Protein AF-A0AAX1QL94-F1 (afdb_monomer)

Organism: NCBI:txid853

Solvent-accessible surface area (backbone atoms only — not comparable to full-atom values): 10394 Å² total; per-residue (Å²): 109,70,67,22,51,53,51,45,37,52,53,37,41,53,51,13,48,50,33,44,61,42,65,42,49,66,47,64,43,97,84,56,59,28,33,33,37,41,33,65,63,41,62,40,66,99,53,96,51,61,35,40,35,36,44,36,33,53,42,72,35,38,38,65,57,98,59,40,82,47,71,50,64,43,52,66,93,59,48,46,53,14,36,82,45,91,87,34,66,46,71,53,64,45,58,88,63,84,91,56,68,81,64,65,69,93,65,60,32,82,42,68,30,54,42,49,42,53,52,52,21,59,74,46,37,58,66,66,41,76,64,33,22,74,73,53,55,24,69,21,29,74,69,73,43,32,69,59,22,46,51,43,30,52,57,49,26,54,47,35,44,71,68,36,48,44,44,80,49,60,75,35,70,69,58,33,29,51,53,44,42,57,54,45,54,63,54,48,65,77,66,93

Radius of gyration: 16.19 Å; Cα contacts (8 Å, |Δi|>4): 325; chains: 1; bounding box: 36×32×48 Å

Sequence (192 aa):
MEKSFRLAEKAGHLLGECLGGAVVTTSYSQDHNDLIWELSGYPIYGTHGTGKVYIVFPAKTFYVRAGDVKYCPMAQDQVRLCQGSLDKPLAHPHIYSGSAHPCWSEGTRASVADFLATLIETLTLSNVTSKSVSYGRCASGLLGVGQDAICHSAMQMKRVYAAFRPLPIVKDRVKLTRYINNRWITIVSHFM

Structure (mmCIF, N/CA/C/O backbone):
data_AF-A0AAX1QL94-F1
#
_entry.id   AF-A0AAX1QL94-F1
#
loop_
_atom_site.group_PDB
_atom_site.id
_atom_site.type_symbol
_atom_site.label_atom_id
_atom_site.label_alt_id
_atom_site.label_comp_id
_atom_site.label_asym_id
_atom_site.label_entity_id
_atom_site.label_seq_id
_atom_site.pdbx_PDB_ins_code
_atom_site.Cartn_x
_atom_site.Cartn_y
_atom_site.Cartn_z
_atom_site.occupan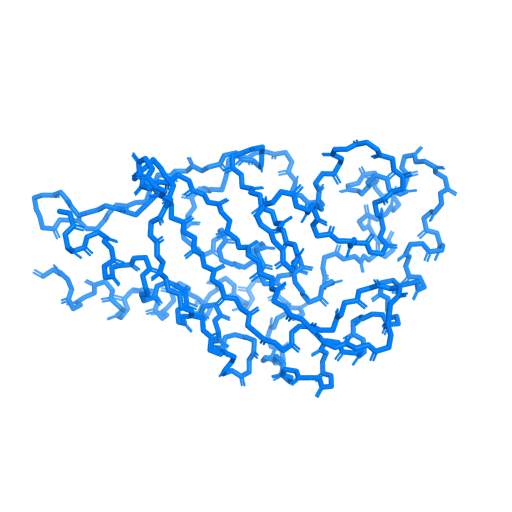cy
_atom_site.B_iso_or_equiv
_atom_site.auth_seq_id
_atom_site.auth_comp_id
_atom_site.auth_asym_id
_atom_site.auth_atom_id
_atom_site.pdbx_PDB_model_num
ATOM 1 N N . MET A 1 1 ? -16.842 6.574 15.101 1.00 57.69 1 MET A N 1
ATOM 2 C CA . MET A 1 1 ? -16.105 7.178 13.970 1.00 57.69 1 MET A CA 1
ATOM 3 C C . MET A 1 1 ? -14.637 7.424 14.324 1.00 57.69 1 MET A C 1
ATOM 5 O O . MET A 1 1 ? -13.775 6.935 13.611 1.00 57.69 1 MET A O 1
ATOM 9 N N . GLU A 1 2 ? -14.333 8.053 15.467 1.00 79.56 2 GLU A N 1
ATOM 10 C CA . GLU A 1 2 ? -12.946 8.314 15.907 1.00 79.56 2 GLU A CA 1
ATOM 11 C C . GLU A 1 2 ? -12.092 7.042 16.102 1.00 79.56 2 GLU A C 1
ATOM 13 O O . GLU A 1 2 ? -10.961 6.983 15.630 1.00 79.56 2 GLU A O 1
ATOM 18 N N . LYS A 1 3 ? -12.635 5.981 16.725 1.00 85.38 3 LYS A N 1
ATOM 19 C CA . LYS A 1 3 ? -11.900 4.709 16.902 1.00 85.38 3 LYS A CA 1
ATOM 20 C C . LYS A 1 3 ? -11.550 4.032 15.570 1.00 85.38 3 LYS A C 1
ATOM 22 O O . LYS A 1 3 ? -10.432 3.559 15.414 1.00 85.38 3 LYS A O 1
ATOM 27 N N . SER A 1 4 ? -12.478 4.020 14.611 1.00 87.50 4 SER A N 1
ATOM 28 C CA . SER A 1 4 ? -12.257 3.475 13.262 1.00 87.50 4 SER A CA 1
ATOM 29 C C . SER A 1 4 ? -11.177 4.251 12.506 1.00 87.50 4 SER A C 1
ATOM 31 O O . SER A 1 4 ? -10.301 3.649 11.895 1.00 87.50 4 SER A O 1
ATOM 33 N N . PHE A 1 5 ? -11.193 5.584 12.616 1.00 92.50 5 PHE A N 1
ATOM 34 C CA . PHE A 1 5 ? -10.156 6.439 12.043 1.00 92.50 5 PHE A CA 1
ATOM 35 C C . PHE A 1 5 ? -8.781 6.152 12.653 1.00 92.50 5 PHE A C 1
ATOM 37 O O . PHE A 1 5 ? -7.826 5.902 11.926 1.00 92.50 5 PHE A O 1
ATOM 44 N N . ARG A 1 6 ? -8.684 6.105 13.989 1.00 93.12 6 ARG A N 1
ATOM 45 C CA . ARG A 1 6 ? -7.434 5.759 14.687 1.00 93.12 6 ARG A CA 1
ATOM 46 C C . ARG A 1 6 ? -6.929 4.371 14.308 1.00 93.12 6 ARG A C 1
ATOM 48 O O . ARG A 1 6 ? -5.727 4.161 14.203 1.00 93.12 6 ARG A O 1
ATOM 55 N N . LEU A 1 7 ? -7.830 3.417 14.095 1.00 93.38 7 LEU A N 1
ATOM 56 C CA . LEU A 1 7 ? -7.466 2.079 13.648 1.00 93.38 7 LEU A CA 1
ATOM 57 C C . LEU A 1 7 ? -6.859 2.103 12.234 1.00 93.38 7 LEU A C 1
ATOM 59 O O . LEU A 1 7 ? -5.821 1.480 12.004 1.00 93.38 7 LEU A O 1
ATOM 63 N N . ALA A 1 8 ? -7.462 2.862 11.315 1.00 94.50 8 ALA A N 1
ATOM 64 C CA . ALA A 1 8 ? -6.905 3.094 9.986 1.00 94.50 8 ALA A CA 1
ATOM 65 C C . ALA A 1 8 ? -5.553 3.824 10.047 1.00 94.50 8 ALA A C 1
ATOM 67 O O . ALA A 1 8 ? -4.629 3.453 9.331 1.00 94.50 8 ALA A O 1
ATOM 68 N N . GLU A 1 9 ? -5.395 4.799 10.941 1.00 96.06 9 GLU A N 1
ATOM 69 C CA . GLU A 1 9 ? -4.120 5.487 11.171 1.00 96.06 9 GLU A CA 1
ATOM 70 C C . GLU A 1 9 ? -3.025 4.515 11.633 1.00 96.06 9 GLU A C 1
ATOM 72 O O . GLU A 1 9 ? -1.927 4.502 11.077 1.00 96.06 9 GLU A O 1
ATOM 77 N N . LYS A 1 10 ? -3.323 3.621 12.585 1.00 96.06 10 LYS A N 1
ATOM 78 C CA . LYS A 1 10 ? -2.362 2.595 13.024 1.00 96.06 10 LYS A CA 1
ATOM 79 C C . LYS A 1 10 ? -2.011 1.600 11.916 1.00 96.06 10 LYS A C 1
ATOM 81 O O . LYS A 1 10 ? -0.853 1.193 11.826 1.00 96.06 10 LYS A O 1
ATOM 86 N N . ALA A 1 11 ? -2.968 1.227 11.065 1.00 95.94 11 ALA A N 1
ATOM 87 C CA . ALA A 1 11 ? -2.688 0.409 9.886 1.00 95.94 11 ALA A CA 1
ATOM 88 C C . ALA A 1 11 ? -1.778 1.147 8.881 1.00 95.94 11 ALA A C 1
ATOM 90 O O . ALA A 1 11 ? -0.831 0.549 8.369 1.00 95.94 11 ALA A O 1
ATOM 91 N N . GLY A 1 12 ? -1.997 2.450 8.670 1.00 97.19 12 GLY A N 1
ATOM 92 C CA . GLY A 1 12 ? -1.134 3.306 7.851 1.00 97.19 12 GLY A CA 1
ATOM 93 C C . GLY A 1 12 ? 0.284 3.421 8.417 1.00 97.19 12 GLY A C 1
ATOM 94 O O . GLY A 1 12 ? 1.259 3.271 7.683 1.00 97.19 12 GLY A O 1
ATOM 95 N N . HIS A 1 13 ? 0.429 3.574 9.736 1.00 96.88 13 HIS A N 1
ATOM 96 C CA . HIS A 1 13 ? 1.740 3.554 10.394 1.00 96.88 13 HIS A CA 1
ATOM 97 C C . HIS A 1 13 ? 2.466 2.218 10.221 1.00 96.88 13 HIS A C 1
ATOM 99 O O . HIS A 1 13 ? 3.672 2.211 9.996 1.00 96.88 13 HIS A O 1
ATOM 105 N N . LEU A 1 14 ? 1.752 1.090 10.284 1.00 97.38 14 LEU A N 1
ATOM 106 C CA . LEU A 1 14 ? 2.345 -0.229 10.047 1.00 97.38 14 LEU A CA 1
ATOM 107 C C . LEU A 1 14 ? 2.811 -0.399 8.590 1.00 97.38 14 LEU A C 1
ATOM 109 O O . LEU A 1 14 ? 3.857 -1.002 8.342 1.00 97.38 14 LEU A O 1
ATOM 113 N N . LEU A 1 15 ? 2.078 0.170 7.626 1.00 97.50 15 LEU A N 1
ATOM 114 C CA . LEU A 1 15 ? 2.537 0.271 6.238 1.00 97.50 15 LEU A CA 1
ATOM 115 C C . LEU A 1 15 ? 3.834 1.089 6.147 1.00 97.50 15 LEU A C 1
ATOM 117 O O . LEU A 1 15 ? 4.803 0.629 5.543 1.00 97.50 15 LEU A O 1
ATOM 121 N N . GLY A 1 16 ? 3.874 2.255 6.796 1.00 97.12 16 GLY A N 1
ATOM 122 C CA . GLY A 1 16 ? 5.059 3.110 6.882 1.00 97.12 16 GLY A CA 1
ATOM 123 C C . GLY A 1 16 ? 6.270 2.421 7.520 1.00 97.12 16 GLY A C 1
ATOM 124 O O . GLY A 1 16 ? 7.378 2.496 6.990 1.00 97.12 16 GLY A O 1
ATOM 125 N N . GLU A 1 17 ? 6.056 1.667 8.602 1.00 97.12 17 GLU A N 1
ATOM 126 C CA . GLU A 1 17 ? 7.074 0.844 9.274 1.00 97.12 17 GLU A CA 1
ATOM 127 C C . GLU A 1 17 ? 7.702 -0.161 8.296 1.00 97.12 17 GLU A C 1
ATOM 129 O O . GLU A 1 17 ? 8.927 -0.248 8.187 1.00 97.12 17 GLU A O 1
ATOM 134 N N . CYS A 1 18 ? 6.879 -0.862 7.509 1.00 97.44 18 CYS A N 1
ATOM 135 C CA . CYS A 1 18 ? 7.365 -1.804 6.498 1.00 97.44 18 CYS A CA 1
ATOM 136 C C . CYS A 1 18 ? 8.152 -1.118 5.370 1.00 97.44 18 CYS A C 1
ATOM 138 O O . CYS A 1 18 ? 9.080 -1.711 4.815 1.00 97.44 18 CYS A O 1
ATOM 140 N N . LEU A 1 19 ? 7.818 0.137 5.061 1.00 96.81 19 LEU A N 1
ATOM 141 C CA . LEU A 1 19 ? 8.535 1.003 4.125 1.00 96.81 19 LEU A CA 1
ATOM 142 C C . LEU A 1 19 ? 9.703 1.754 4.791 1.00 96.81 19 LEU A C 1
ATOM 144 O O . LEU A 1 19 ? 10.049 2.843 4.358 1.00 96.81 19 LEU A O 1
ATOM 148 N N . GLY A 1 20 ? 10.312 1.196 5.840 1.00 95.12 20 GLY A N 1
ATOM 149 C CA . GLY A 1 20 ? 11.517 1.762 6.456 1.00 95.12 20 GLY A CA 1
ATOM 150 C C . GLY A 1 20 ? 11.266 3.025 7.281 1.00 95.12 20 GLY A C 1
ATOM 151 O O . GLY A 1 20 ? 12.141 3.880 7.400 1.00 95.12 20 GLY A O 1
ATOM 152 N N . GLY A 1 21 ? 10.074 3.135 7.873 1.00 94.12 21 GLY A N 1
ATOM 153 C CA . GLY A 1 21 ? 9.692 4.256 8.733 1.00 94.12 21 GLY A CA 1
ATOM 154 C C . GLY A 1 21 ? 9.138 5.456 7.968 1.00 94.12 21 GLY A C 1
ATOM 155 O O . GLY A 1 21 ? 9.161 6.573 8.483 1.00 94.12 21 GLY A O 1
ATOM 156 N N . ALA A 1 22 ? 8.648 5.245 6.746 1.00 94.94 22 ALA A N 1
ATOM 157 C CA . ALA A 1 22 ? 8.022 6.306 5.977 1.00 94.94 22 ALA A CA 1
ATOM 158 C C . ALA A 1 22 ? 6.775 6.839 6.701 1.00 94.94 22 ALA A C 1
ATOM 160 O O . ALA A 1 22 ? 5.960 6.073 7.218 1.00 94.94 22 ALA A O 1
ATOM 161 N N . VAL A 1 23 ? 6.623 8.162 6.742 1.00 94.75 23 VAL A N 1
ATOM 162 C CA . VAL A 1 23 ? 5.484 8.797 7.411 1.00 94.75 23 VAL A CA 1
ATOM 163 C C . VAL A 1 23 ? 4.249 8.664 6.528 1.00 94.75 23 VAL A C 1
ATOM 165 O O . VAL A 1 23 ? 4.257 9.095 5.373 1.00 94.75 23 VAL A O 1
ATOM 168 N N . VAL A 1 24 ? 3.195 8.084 7.100 1.00 97.69 24 VAL A N 1
ATOM 169 C CA . VAL A 1 24 ? 1.889 7.925 6.463 1.00 97.69 24 VAL A CA 1
ATOM 170 C C . VAL A 1 24 ? 0.869 8.709 7.272 1.00 97.69 24 VAL A C 1
ATOM 172 O O . VAL A 1 24 ? 0.618 8.375 8.429 1.00 97.69 24 VAL A O 1
ATOM 175 N N . THR A 1 25 ? 0.284 9.747 6.680 1.00 97.44 25 THR A N 1
ATOM 176 C CA . THR A 1 25 ? -0.804 10.506 7.311 1.00 97.44 25 THR A CA 1
ATOM 177 C C . THR A 1 25 ? -2.149 9.975 6.837 1.00 97.44 25 THR A C 1
ATOM 179 O O . THR A 1 25 ? -2.281 9.515 5.705 1.00 97.44 25 THR A O 1
ATOM 182 N N . THR A 1 26 ? -3.148 9.996 7.720 1.00 97.38 26 THR A N 1
ATOM 183 C CA . THR A 1 26 ? -4.503 9.521 7.414 1.00 97.38 26 THR A CA 1
ATOM 184 C C . THR A 1 26 ? -5.470 10.695 7.406 1.00 97.38 26 THR A C 1
ATOM 186 O O . THR A 1 26 ? -5.412 11.551 8.285 1.00 97.38 26 THR A O 1
ATOM 189 N N . SER A 1 27 ? -6.371 10.734 6.433 1.00 96.88 27 SER A N 1
ATOM 190 C CA . SER A 1 27 ? -7.478 11.688 6.369 1.00 96.88 27 SER A CA 1
ATOM 191 C C . SER A 1 27 ? -8.718 11.031 5.762 1.00 96.88 27 SER A C 1
ATOM 193 O O . SER A 1 27 ? -8.663 9.903 5.274 1.00 96.88 27 SER A O 1
ATOM 195 N N . TYR A 1 28 ? -9.855 11.720 5.837 1.00 96.06 28 TYR A N 1
ATOM 196 C CA . TYR A 1 28 ? -11.056 11.354 5.088 1.00 96.06 28 TYR A CA 1
ATOM 197 C C . TYR A 1 28 ? -11.098 12.107 3.754 1.00 96.06 28 TYR A C 1
ATOM 199 O O . TYR A 1 28 ? -10.567 13.216 3.646 1.00 96.06 28 TYR A O 1
ATOM 207 N N . SER A 1 29 ? -11.780 11.535 2.763 1.00 94.38 29 SER A N 1
ATOM 208 C CA . SER A 1 29 ? -12.301 12.302 1.628 1.00 94.38 29 SER A CA 1
ATOM 209 C C . SER A 1 29 ? -13.302 13.365 2.098 1.00 94.38 29 SER A C 1
ATOM 211 O O . SER A 1 29 ? -13.830 13.295 3.208 1.00 94.38 29 SER A O 1
ATOM 213 N N . GLN A 1 30 ? -13.585 14.358 1.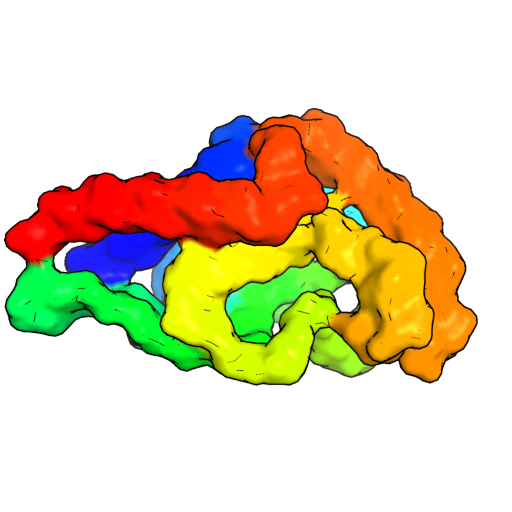247 1.00 92.25 30 GLN A N 1
ATOM 214 C CA . GLN A 1 30 ? -14.514 15.450 1.579 1.00 92.25 30 GLN A CA 1
ATOM 215 C C . GLN A 1 30 ? -15.927 14.957 1.927 1.00 92.25 30 GLN A C 1
ATOM 217 O O . GLN A 1 30 ? -16.593 15.539 2.775 1.00 92.25 30 GLN A O 1
ATOM 222 N N . ASP A 1 31 ? -16.374 13.879 1.286 1.00 92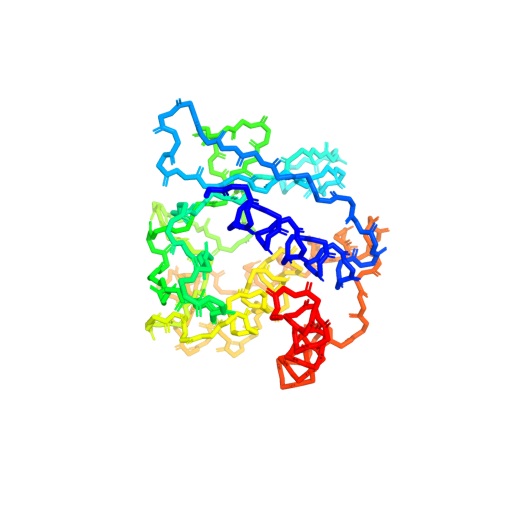.81 31 ASP A N 1
ATOM 223 C CA . ASP A 1 31 ? -17.666 13.234 1.530 1.00 92.81 31 ASP A CA 1
ATOM 224 C C . ASP A 1 31 ? -17.616 12.165 2.637 1.00 92.81 31 ASP A C 1
ATOM 226 O O . ASP A 1 31 ? -18.626 11.526 2.921 1.00 92.81 31 ASP A O 1
ATOM 230 N N . HIS A 1 32 ? -16.451 11.964 3.264 1.00 90.06 32 HIS A N 1
ATOM 231 C CA . HIS A 1 32 ? -16.185 10.960 4.298 1.00 90.06 32 HIS A CA 1
ATOM 232 C C . HIS A 1 32 ? -16.445 9.500 3.891 1.00 90.06 32 HIS A C 1
ATOM 234 O O . HIS A 1 32 ? -16.444 8.612 4.750 1.00 90.06 32 HIS A O 1
ATOM 240 N N . ASN A 1 33 ? -16.623 9.226 2.597 1.00 93.31 33 ASN A N 1
ATOM 241 C CA . ASN A 1 33 ? -16.839 7.871 2.095 1.00 93.31 33 ASN A CA 1
ATOM 242 C C . ASN A 1 33 ? -15.544 7.060 2.014 1.00 93.31 33 ASN A C 1
ATOM 244 O O . ASN A 1 33 ? -15.592 5.835 2.150 1.00 93.31 33 ASN A O 1
ATOM 248 N N . ASP A 1 34 ? -14.401 7.733 1.867 1.00 95.00 34 ASP A N 1
ATOM 249 C CA . ASP A 1 34 ? -13.085 7.122 1.735 1.00 95.00 34 ASP A CA 1
ATOM 250 C C . ASP A 1 34 ? -12.128 7.578 2.842 1.00 95.00 34 ASP A C 1
ATOM 252 O O . ASP A 1 34 ? -12.175 8.705 3.344 1.00 95.00 34 ASP A O 1
ATOM 256 N N . LEU A 1 35 ? -11.209 6.683 3.190 1.00 96.19 35 LEU A N 1
ATOM 257 C CA . LEU A 1 35 ? -9.970 6.986 3.886 1.00 96.19 35 LEU A CA 1
ATOM 258 C C . LEU A 1 35 ? -8.860 7.204 2.860 1.00 96.19 35 LEU A C 1
ATOM 260 O O . LEU A 1 35 ? -8.779 6.518 1.839 1.00 96.19 35 LEU A O 1
ATOM 264 N N . ILE A 1 36 ? -7.981 8.148 3.170 1.00 97.44 36 ILE A N 1
ATOM 265 C CA . ILE A 1 36 ? -6.835 8.513 2.351 1.00 97.44 36 ILE A CA 1
ATOM 266 C C . ILE A 1 36 ? -5.590 8.359 3.214 1.00 97.44 36 ILE A C 1
ATOM 268 O O . ILE A 1 36 ? -5.455 9.017 4.245 1.00 97.44 36 ILE A O 1
ATOM 272 N N . TRP A 1 37 ? -4.669 7.506 2.779 1.00 98.06 37 TRP A N 1
ATOM 273 C CA . TRP A 1 37 ? -3.299 7.501 3.279 1.00 98.06 37 TRP A CA 1
ATOM 274 C C . TRP A 1 37 ? -2.406 8.296 2.341 1.00 98.06 37 TRP A C 1
ATOM 276 O O . TRP A 1 37 ? -2.315 7.973 1.158 1.00 98.06 37 TRP A O 1
ATOM 286 N N . GLU A 1 38 ? -1.732 9.313 2.866 1.00 97.75 38 GLU A N 1
ATOM 287 C CA . GLU A 1 38 ? -0.732 10.089 2.135 1.00 97.75 38 GLU A CA 1
ATOM 288 C C . GLU A 1 38 ? 0.675 9.664 2.570 1.00 97.75 38 GLU A C 1
ATOM 290 O O . GLU A 1 38 ? 1.030 9.716 3.747 1.00 97.75 38 GLU A O 1
ATOM 295 N N . LEU A 1 39 ? 1.483 9.274 1.588 1.00 95.69 39 LEU A N 1
ATOM 296 C CA . LEU A 1 39 ? 2.894 8.933 1.716 1.00 95.69 39 LEU A CA 1
ATOM 297 C C . LEU A 1 39 ? 3.724 9.970 0.957 1.00 95.69 39 LEU A C 1
ATOM 299 O O . LEU A 1 39 ? 3.573 10.124 -0.255 1.00 95.69 39 LEU A O 1
ATOM 303 N N . SER A 1 40 ? 4.633 10.659 1.642 1.00 94.00 40 SER A N 1
ATOM 304 C CA . SER A 1 40 ? 5.533 11.643 1.021 1.00 94.00 40 SER A CA 1
ATOM 305 C C . SER A 1 40 ? 6.910 11.055 0.701 1.00 94.00 40 SER A C 1
ATOM 307 O O . SER A 1 40 ? 7.363 10.111 1.343 1.00 94.00 40 SER A O 1
ATOM 309 N N . GLY A 1 41 ? 7.603 11.634 -0.284 1.00 93.69 41 GLY A N 1
ATOM 310 C CA . GLY A 1 41 ? 8.974 11.246 -0.640 1.00 93.69 41 GLY A CA 1
ATOM 311 C C . GLY A 1 41 ? 9.078 10.031 -1.568 1.00 93.69 41 GLY A C 1
ATOM 312 O O . GLY A 1 41 ? 10.180 9.543 -1.808 1.00 93.69 41 GLY A O 1
ATOM 313 N N . TYR A 1 42 ? 7.963 9.565 -2.135 1.00 94.25 42 TYR A N 1
ATOM 314 C CA . TYR A 1 42 ? 7.950 8.424 -3.047 1.00 94.25 42 TYR A CA 1
ATOM 315 C C . TYR A 1 42 ? 8.602 8.807 -4.388 1.00 94.25 42 TYR A C 1
ATOM 317 O O . TYR A 1 42 ? 8.189 9.801 -4.992 1.00 94.25 42 TYR A O 1
ATOM 325 N N . PRO A 1 43 ? 9.594 8.057 -4.902 1.00 93.62 43 PRO A N 1
ATOM 326 C CA . PRO A 1 43 ? 10.186 8.328 -6.213 1.00 93.62 43 PRO A CA 1
ATOM 327 C C . PRO A 1 43 ? 9.149 8.176 -7.328 1.00 93.62 43 PRO A C 1
ATOM 329 O O . PRO A 1 43 ? 8.636 7.083 -7.542 1.00 93.62 43 PRO A O 1
ATOM 332 N N . ILE A 1 44 ? 8.841 9.235 -8.076 1.00 90.69 44 ILE A N 1
ATOM 333 C CA . ILE A 1 44 ? 7.803 9.160 -9.114 1.00 90.69 44 ILE A CA 1
ATOM 334 C C . ILE A 1 44 ? 8.393 8.560 -10.394 1.00 90.69 44 ILE A C 1
ATOM 336 O O . ILE A 1 44 ? 9.427 9.023 -10.897 1.00 90.69 44 ILE A O 1
ATOM 340 N N . TYR A 1 45 ? 7.745 7.516 -10.918 1.00 88.44 45 TYR A N 1
ATOM 341 C CA . TYR A 1 45 ? 8.163 6.864 -12.158 1.00 88.44 45 TYR A CA 1
ATOM 342 C C . TYR A 1 45 ? 8.139 7.850 -13.337 1.00 88.44 45 TYR A C 1
ATOM 344 O O . TYR A 1 45 ? 7.274 8.720 -13.414 1.00 88.44 45 TYR A O 1
ATOM 352 N N . GLY A 1 46 ? 9.118 7.737 -14.238 1.00 85.06 46 GLY A N 1
ATOM 353 C CA . GLY A 1 46 ? 9.274 8.651 -15.375 1.00 85.06 46 GLY A CA 1
ATOM 354 C C . GLY A 1 46 ? 9.776 10.055 -15.015 1.00 85.06 46 GLY A C 1
ATOM 355 O O . GLY A 1 46 ? 9.875 10.907 -15.890 1.00 85.06 46 GLY A O 1
ATOM 356 N N . THR A 1 47 ? 10.115 10.315 -13.748 1.00 86.69 47 THR A N 1
ATOM 357 C CA . THR A 1 47 ? 10.691 11.596 -13.308 1.00 86.69 47 THR A CA 1
ATOM 358 C C . THR A 1 47 ? 11.944 11.370 -12.467 1.00 86.69 47 THR A C 1
ATOM 360 O O . THR A 1 47 ? 12.092 10.315 -11.848 1.00 86.69 47 THR A O 1
ATOM 363 N N . HIS A 1 48 ? 12.815 12.375 -12.362 1.00 85.44 48 HIS A N 1
ATOM 364 C CA . HIS A 1 48 ? 13.971 12.332 -11.457 1.00 85.44 48 HIS A CA 1
ATOM 365 C C . HIS A 1 48 ? 13.618 12.639 -9.991 1.00 85.44 48 HIS A C 1
ATOM 367 O O . HIS A 1 48 ? 14.406 12.327 -9.101 1.00 85.44 48 HIS A O 1
ATOM 373 N N . GLY A 1 49 ? 12.432 13.199 -9.730 1.00 90.88 49 GLY A N 1
ATOM 374 C CA . GLY A 1 49 ? 12.017 13.673 -8.410 1.00 90.88 49 GLY A CA 1
ATOM 375 C C . GLY A 1 49 ? 11.276 12.647 -7.551 1.00 90.88 49 GLY A C 1
ATOM 376 O O . GLY A 1 49 ? 10.960 11.528 -7.971 1.00 90.88 49 GLY A O 1
ATOM 377 N N . THR A 1 50 ? 10.985 13.075 -6.326 1.00 93.62 50 THR A N 1
ATOM 378 C CA . THR A 1 50 ? 10.061 12.418 -5.400 1.00 93.62 50 THR A CA 1
ATOM 379 C C . THR A 1 50 ? 8.762 13.215 -5.301 1.00 93.62 50 THR A C 1
ATOM 381 O O . THR A 1 50 ? 8.699 14.386 -5.676 1.00 93.62 50 THR A O 1
ATOM 384 N N . GLY A 1 51 ? 7.702 12.577 -4.820 1.00 93.56 51 GLY A N 1
ATOM 385 C CA . GLY A 1 51 ? 6.398 13.201 -4.668 1.00 93.56 51 GLY A CA 1
ATOM 386 C C . GLY A 1 51 ? 5.532 12.486 -3.644 1.00 93.56 51 GLY A C 1
ATOM 387 O O . GLY A 1 51 ? 5.990 11.605 -2.912 1.00 93.56 51 GLY A O 1
ATOM 388 N N . LYS A 1 52 ? 4.269 12.900 -3.595 1.00 95.25 52 LYS A N 1
ATOM 389 C CA . LYS A 1 52 ? 3.251 12.282 -2.750 1.00 95.25 52 LYS A CA 1
ATOM 390 C C . LYS A 1 52 ? 2.566 11.140 -3.486 1.00 95.25 52 LYS A C 1
ATOM 392 O O . LYS A 1 52 ? 2.250 11.279 -4.669 1.00 95.25 52 LYS A O 1
ATOM 397 N N . VAL A 1 53 ? 2.311 10.053 -2.771 1.00 94.50 53 VAL A N 1
ATOM 398 C CA . VAL A 1 53 ? 1.439 8.958 -3.192 1.00 94.50 53 VAL A CA 1
ATOM 399 C C . VAL A 1 53 ? 0.262 8.887 -2.240 1.00 94.50 53 VAL A C 1
ATOM 401 O O . VAL A 1 53 ? 0.432 8.969 -1.026 1.00 94.50 53 VAL A O 1
ATOM 404 N N . TYR A 1 54 ? -0.925 8.732 -2.808 1.00 95.56 54 TYR A N 1
ATOM 405 C CA . TYR A 1 54 ? -2.174 8.608 -2.078 1.00 95.56 54 TYR A CA 1
ATOM 406 C C . TYR A 1 54 ? -2.724 7.200 -2.254 1.00 95.56 54 TYR A C 1
ATOM 408 O O . TYR A 1 54 ? -2.768 6.694 -3.375 1.00 95.56 54 TYR A O 1
ATOM 416 N N . ILE A 1 55 ? -3.153 6.582 -1.160 1.00 95.12 55 ILE A N 1
ATOM 417 C CA . ILE A 1 55 ? -3.855 5.300 -1.152 1.00 95.12 55 ILE A CA 1
ATOM 418 C C . ILE A 1 55 ? -5.264 5.591 -0.660 1.00 95.12 55 ILE A C 1
ATOM 420 O O . ILE A 1 55 ? -5.449 5.948 0.502 1.00 95.12 55 ILE A O 1
ATOM 424 N N . VAL A 1 56 ? -6.239 5.473 -1.552 1.00 94.56 56 VAL A N 1
ATOM 425 C CA . VAL A 1 56 ? -7.642 5.788 -1.277 1.00 94.56 56 VAL A CA 1
ATOM 426 C C . VAL A 1 56 ? -8.438 4.495 -1.242 1.00 94.56 56 VAL A C 1
ATOM 428 O O . VAL A 1 56 ? -8.336 3.691 -2.170 1.00 94.56 56 VAL A O 1
ATOM 431 N N . PHE A 1 57 ? -9.203 4.284 -0.178 1.00 93.69 57 PHE A N 1
ATOM 432 C CA . PHE A 1 57 ? -10.027 3.091 0.012 1.00 93.69 57 PHE A CA 1
ATOM 433 C C . PHE A 1 57 ? -11.241 3.404 0.901 1.00 93.69 57 PHE A C 1
ATOM 435 O O . PHE A 1 57 ? -11.179 4.350 1.685 1.00 93.69 57 PHE A O 1
ATOM 442 N N . PRO A 1 58 ? -12.324 2.608 0.855 1.00 93.75 58 PRO A N 1
ATOM 443 C CA . PRO A 1 58 ? -13.551 2.909 1.585 1.00 93.75 58 PRO A CA 1
ATOM 444 C C . PRO A 1 58 ? -13.349 3.114 3.092 1.00 93.75 58 PRO A C 1
ATOM 446 O O . PRO A 1 58 ? -12.676 2.339 3.771 1.00 93.75 58 PRO A O 1
ATOM 449 N N . ALA A 1 59 ? -14.030 4.098 3.673 1.00 92.50 59 ALA A N 1
ATOM 450 C CA . ALA A 1 59 ? -13.977 4.377 5.110 1.00 92.50 59 ALA A CA 1
ATOM 451 C C . ALA A 1 59 ? -14.486 3.206 5.972 1.00 92.50 59 ALA A C 1
ATOM 453 O O . ALA A 1 59 ? -14.091 3.048 7.128 1.00 92.50 59 ALA A O 1
ATOM 454 N N . LYS A 1 60 ? -15.328 2.336 5.399 1.00 91.25 60 LYS A N 1
ATOM 455 C CA . LYS A 1 60 ? -15.844 1.121 6.051 1.00 91.25 60 LYS A CA 1
ATOM 456 C C . LYS A 1 60 ? -14.814 -0.005 6.207 1.00 91.25 60 LYS A C 1
ATOM 458 O O . LYS A 1 60 ? -15.141 -1.033 6.794 1.00 91.25 60 LYS A O 1
ATOM 463 N N . THR A 1 61 ? -13.603 0.144 5.671 1.00 91.62 61 THR A N 1
ATOM 464 C CA . THR A 1 61 ? -12.584 -0.917 5.662 1.00 91.62 61 THR A CA 1
ATOM 465 C C . THR A 1 61 ? -12.131 -1.317 7.056 1.00 91.62 61 THR A C 1
ATOM 467 O O . THR A 1 61 ? -12.001 -2.506 7.344 1.00 91.62 61 THR A O 1
ATOM 470 N N . PHE A 1 62 ? -11.937 -0.337 7.936 1.00 90.44 62 PHE A N 1
ATOM 471 C CA . PHE A 1 62 ? -11.563 -0.551 9.329 1.00 90.44 62 PHE A CA 1
ATOM 472 C C . PHE A 1 62 ? -12.691 -0.043 10.212 1.00 90.44 62 PHE A C 1
ATOM 474 O O . PHE A 1 62 ? -13.037 1.136 10.156 1.00 90.44 62 PHE A O 1
ATOM 481 N N . TYR A 1 63 ? -13.273 -0.900 11.046 1.00 87.62 63 TYR A N 1
ATOM 482 C CA . TYR A 1 63 ? -14.308 -0.445 11.966 1.00 87.62 63 TYR A CA 1
ATOM 483 C C . TYR A 1 63 ? -14.283 -1.184 13.293 1.00 87.62 63 TYR A C 1
ATOM 485 O O . TYR A 1 63 ? -13.960 -2.366 13.368 1.00 87.62 63 TYR A O 1
ATOM 493 N N . VAL A 1 64 ? -14.644 -0.456 14.348 1.00 85.88 64 VAL A N 1
ATOM 494 C CA . VAL A 1 64 ? -14.849 -1.013 15.685 1.00 85.88 64 VAL A CA 1
ATOM 495 C C . VAL A 1 64 ? -16.347 -1.104 15.938 1.00 85.88 64 VAL A C 1
ATOM 497 O O . VAL A 1 64 ? -17.044 -0.089 15.868 1.00 85.88 64 VAL A O 1
ATOM 500 N N . ARG A 1 65 ? -16.852 -2.302 16.237 1.00 82.94 65 ARG A N 1
ATOM 501 C CA . ARG A 1 65 ? -18.266 -2.532 16.566 1.00 82.94 65 ARG A CA 1
ATOM 502 C C . ARG A 1 65 ? -18.361 -3.381 17.825 1.00 82.94 65 ARG A C 1
ATOM 504 O O . ARG A 1 65 ? -17.845 -4.486 17.845 1.00 82.94 65 ARG A O 1
ATOM 511 N N . ALA A 1 66 ? -19.041 -2.859 18.848 1.00 82.06 66 ALA A N 1
ATOM 512 C CA . ALA A 1 66 ? -19.225 -3.534 20.138 1.00 82.06 66 ALA A CA 1
ATOM 513 C C . ALA A 1 66 ? -17.907 -4.004 20.801 1.00 82.06 66 ALA A C 1
ATOM 515 O O . ALA A 1 66 ? -17.861 -5.072 21.391 1.00 82.06 66 ALA A O 1
ATOM 516 N N . GLY A 1 67 ? -16.832 -3.214 20.684 1.00 77.81 67 GLY A N 1
ATOM 517 C CA . GLY A 1 67 ? -15.507 -3.560 21.225 1.00 77.81 67 GLY A CA 1
ATOM 518 C C . GLY A 1 67 ? -14.641 -4.407 20.288 1.00 77.81 67 GLY A C 1
ATOM 519 O O . GLY A 1 67 ? -13.425 -4.419 20.435 1.00 77.81 67 GLY A O 1
ATOM 520 N N . ASP A 1 68 ? -15.226 -5.011 19.253 1.00 82.88 68 ASP A N 1
ATOM 521 C CA . ASP A 1 68 ? -14.472 -5.792 18.279 1.00 82.88 68 ASP A CA 1
ATOM 522 C C . ASP A 1 68 ? -13.909 -4.923 17.159 1.00 82.88 68 ASP A C 1
ATOM 524 O O . ASP A 1 68 ? -14.645 -4.191 16.486 1.00 82.88 68 ASP A O 1
ATOM 528 N N . VAL A 1 69 ? -12.622 -5.103 16.869 1.00 88.00 69 VAL A N 1
ATOM 529 C CA . VAL A 1 69 ? -12.026 -4.646 15.613 1.00 88.00 69 VAL A CA 1
ATOM 530 C C . VAL A 1 69 ? -12.428 -5.590 14.482 1.00 88.00 69 VAL A C 1
ATOM 532 O O . VAL A 1 69 ? -12.211 -6.800 14.547 1.00 88.00 69 VAL A O 1
ATOM 535 N N . LYS A 1 70 ? -12.990 -5.026 13.415 1.00 88.94 70 LYS A N 1
ATOM 536 C CA . LYS A 1 70 ? -13.359 -5.741 12.195 1.00 88.94 70 LYS A CA 1
ATOM 537 C C . LYS A 1 70 ? -12.666 -5.120 10.985 1.00 88.94 70 LYS A C 1
ATOM 539 O O . LYS A 1 70 ? -12.362 -3.925 10.950 1.00 88.94 70 LYS A O 1
ATOM 544 N N . TYR A 1 71 ? -12.451 -5.965 9.985 1.00 90.56 71 TYR A N 1
ATOM 545 C CA . TYR A 1 71 ? -11.920 -5.596 8.683 1.00 90.56 71 TYR A CA 1
ATOM 546 C C . TYR A 1 71 ? -12.931 -5.995 7.610 1.00 90.56 71 TYR A C 1
ATOM 548 O O . TYR A 1 71 ? -13.399 -7.134 7.606 1.00 90.56 71 TYR A O 1
ATOM 556 N N . CYS A 1 72 ? -13.287 -5.060 6.732 1.00 90.38 72 CYS A N 1
ATOM 557 C CA . CYS A 1 72 ? -14.135 -5.342 5.580 1.00 90.38 72 CYS A CA 1
ATOM 558 C C . CYS A 1 72 ? -13.242 -5.753 4.401 1.00 90.38 72 CYS A C 1
ATOM 560 O O . CYS A 1 72 ? -12.408 -4.942 3.987 1.00 90.38 72 CYS A O 1
ATOM 562 N N . PRO A 1 73 ? -13.388 -6.977 3.859 1.00 85.75 73 PRO A N 1
ATOM 563 C CA . PRO A 1 73 ? -12.664 -7.375 2.665 1.00 85.75 73 PRO A CA 1
ATOM 564 C C . PRO A 1 73 ? -12.928 -6.423 1.503 1.00 85.75 73 PRO A C 1
ATOM 566 O O . PRO A 1 73 ? -14.059 -5.979 1.303 1.00 85.75 73 PRO A O 1
ATOM 569 N N . MET A 1 74 ? -11.886 -6.137 0.727 1.00 80.56 74 MET A N 1
ATOM 570 C CA . MET A 1 74 ? -11.970 -5.216 -0.405 1.00 80.56 74 MET A CA 1
ATOM 571 C C . MET A 1 74 ? -11.546 -5.881 -1.701 1.00 80.56 74 MET A C 1
ATOM 573 O O . MET A 1 74 ? -10.586 -6.659 -1.730 1.00 80.56 74 MET A O 1
ATOM 577 N N . ALA A 1 75 ? -12.252 -5.529 -2.769 1.00 77.31 75 ALA A N 1
ATOM 578 C CA . ALA A 1 75 ? -11.820 -5.788 -4.130 1.00 77.31 75 ALA A CA 1
ATOM 579 C C . ALA A 1 75 ? -10.801 -4.726 -4.587 1.00 77.31 75 ALA A C 1
ATOM 581 O O . ALA A 1 75 ? -10.657 -3.664 -3.978 1.00 77.31 75 ALA A O 1
ATOM 582 N N . GLN A 1 76 ? -10.044 -5.046 -5.636 1.00 73.44 76 GLN A N 1
ATOM 583 C CA . GLN A 1 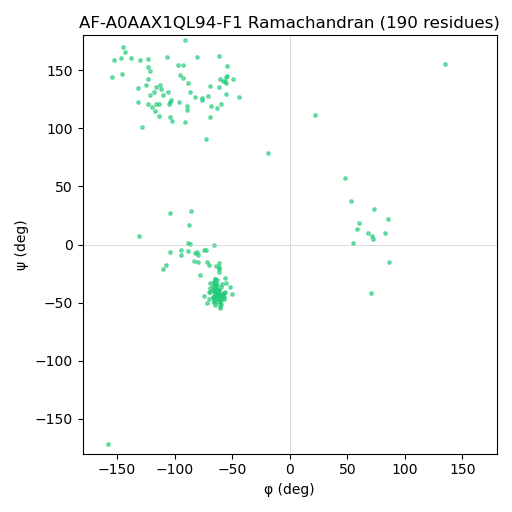76 ? -8.960 -4.201 -6.148 1.00 73.44 76 GLN A CA 1
ATOM 584 C C . GLN A 1 76 ? -9.448 -2.864 -6.707 1.00 73.44 76 GLN A C 1
ATOM 586 O O . GLN A 1 76 ? -8.811 -1.838 -6.491 1.00 73.44 76 GLN A O 1
ATOM 591 N N . ASP A 1 77 ? -10.581 -2.879 -7.398 1.00 76.38 77 ASP A N 1
ATOM 592 C CA . ASP A 1 77 ? -11.234 -1.710 -7.991 1.00 76.38 77 ASP A CA 1
ATOM 593 C C . ASP A 1 77 ? -11.707 -0.686 -6.946 1.00 76.38 77 ASP A C 1
ATOM 595 O O . ASP A 1 77 ? -11.893 0.488 -7.258 1.00 76.38 77 ASP A O 1
ATOM 599 N N . GLN A 1 78 ? -11.837 -1.104 -5.685 1.00 84.88 78 GLN A N 1
ATOM 600 C CA . GLN A 1 78 ? -12.175 -0.225 -4.566 1.00 84.88 78 GLN A CA 1
ATOM 601 C C . GLN A 1 78 ? -10.962 0.526 -4.008 1.00 84.88 78 GLN A C 1
ATOM 603 O O . GLN A 1 78 ? -11.135 1.382 -3.143 1.00 84.88 78 GLN A O 1
ATOM 608 N N . VAL A 1 79 ? -9.739 0.218 -4.459 1.00 87.38 79 VAL A N 1
ATOM 609 C CA . VAL A 1 79 ? -8.518 0.843 -3.943 1.00 87.38 79 VAL A CA 1
ATOM 610 C C . VAL A 1 79 ? -7.776 1.578 -5.047 1.00 87.38 79 VAL A C 1
ATOM 612 O O . VAL A 1 79 ? -7.289 0.997 -6.018 1.00 87.38 79 VAL A O 1
ATOM 615 N N . ARG A 1 80 ? -7.647 2.892 -4.870 1.00 89.38 80 ARG A N 1
ATOM 616 C CA . ARG A 1 80 ? -6.977 3.772 -5.829 1.00 89.38 80 ARG A CA 1
ATOM 617 C C . ARG A 1 80 ? -5.613 4.180 -5.301 1.00 89.38 80 ARG A C 1
ATOM 619 O O . ARG A 1 80 ? -5.480 4.620 -4.162 1.00 89.38 80 ARG A O 1
ATOM 626 N N . LEU A 1 81 ? -4.606 4.044 -6.155 1.00 89.94 81 LEU A N 1
ATOM 627 C CA . LEU A 1 81 ? -3.275 4.588 -5.928 1.00 89.94 81 LEU A CA 1
ATOM 628 C C . LEU A 1 81 ? -3.111 5.806 -6.825 1.00 89.94 81 LEU A C 1
ATOM 630 O O . LEU A 1 81 ? -3.214 5.683 -8.047 1.00 89.94 81 LEU A O 1
ATOM 634 N N . CYS A 1 82 ? -2.851 6.961 -6.227 1.00 90.44 82 CYS A N 1
ATOM 635 C CA . CYS A 1 82 ? -2.712 8.229 -6.938 1.00 90.44 82 CYS A CA 1
ATOM 636 C C . CYS A 1 82 ? -1.346 8.862 -6.648 1.00 90.44 82 CYS A C 1
ATOM 638 O O . CYS A 1 82 ? -0.704 8.531 -5.651 1.00 90.44 82 CYS A O 1
ATOM 640 N N . GLN A 1 83 ? -0.886 9.778 -7.503 1.00 89.75 83 GLN A N 1
ATOM 641 C CA . GLN A 1 83 ? 0.376 10.498 -7.316 1.00 89.75 83 GLN A CA 1
ATOM 642 C C . GLN A 1 83 ? 0.217 12.006 -7.511 1.00 89.75 83 GLN A C 1
ATOM 644 O O . GLN A 1 83 ? -0.360 12.461 -8.495 1.00 89.75 83 GLN A O 1
ATOM 649 N N . GLY A 1 84 ? 0.790 12.801 -6.610 1.00 88.69 84 GLY A N 1
ATOM 650 C CA . GLY A 1 84 ? 0.757 14.269 -6.655 1.00 88.69 84 GLY A CA 1
ATOM 651 C C . GLY A 1 84 ? -0.616 14.889 -6.355 1.00 88.69 84 GLY A C 1
ATOM 652 O O . GLY A 1 84 ? -0.675 15.849 -5.597 1.00 88.69 84 GLY A O 1
ATOM 653 N N . SER A 1 85 ? -1.703 14.319 -6.878 1.00 90.81 85 SER A N 1
ATOM 654 C CA . SER A 1 85 ? -3.098 14.660 -6.579 1.00 90.81 85 SER A CA 1
ATOM 655 C C . SER A 1 85 ? -3.977 13.402 -6.556 1.00 90.81 85 SER A C 1
ATOM 657 O O . SER A 1 85 ? -3.566 12.343 -7.033 1.00 90.81 85 SER A O 1
ATOM 659 N N . LEU A 1 86 ? -5.194 13.510 -6.010 1.00 89.62 86 LEU A N 1
ATOM 660 C CA . LEU A 1 86 ? -6.152 12.396 -5.913 1.00 89.62 86 LEU A CA 1
ATOM 661 C C . LEU A 1 86 ? -6.747 11.968 -7.267 1.00 89.62 86 LEU A C 1
ATOM 663 O O . LEU A 1 86 ? -7.246 10.849 -7.379 1.00 89.62 86 LEU A O 1
ATOM 667 N N . ASP A 1 87 ? -6.648 12.820 -8.290 1.00 86.88 87 ASP A N 1
ATOM 668 C CA . ASP A 1 87 ? -7.208 12.575 -9.629 1.00 86.88 87 ASP A CA 1
ATOM 669 C C . ASP A 1 87 ? -6.198 11.968 -10.603 1.00 86.88 87 ASP A C 1
ATOM 671 O O . ASP A 1 87 ? -6.547 11.575 -11.715 1.00 86.88 87 ASP A O 1
ATOM 675 N N . LYS A 1 88 ? -4.923 11.907 -10.209 1.00 87.38 88 LYS A N 1
ATOM 676 C CA . LYS A 1 88 ? -3.848 11.417 -11.064 1.00 87.38 88 LYS A CA 1
ATOM 677 C C . LYS A 1 88 ? -3.441 10.010 -10.632 1.00 87.38 88 LYS A C 1
ATOM 679 O O . LYS A 1 88 ? -2.802 9.883 -9.586 1.00 87.38 88 LYS A O 1
ATOM 684 N N . PRO A 1 89 ? -3.738 8.962 -11.422 1.00 86.19 89 PRO A N 1
ATOM 685 C CA . PRO A 1 89 ? -3.318 7.602 -11.105 1.00 86.19 89 PRO A CA 1
ATOM 686 C C . PRO A 1 89 ? -1.806 7.507 -10.896 1.00 86.19 89 PRO A C 1
ATOM 688 O O . PRO A 1 89 ? -1.027 8.179 -11.580 1.00 86.19 89 PRO A O 1
ATOM 691 N N . LEU A 1 90 ? -1.390 6.661 -9.955 1.00 86.31 90 LEU A N 1
ATOM 692 C CA . LEU A 1 90 ? 0.015 6.354 -9.720 1.00 86.31 90 LEU A CA 1
ATOM 693 C C . LEU A 1 90 ? 0.618 5.768 -10.999 1.00 86.31 90 LEU A C 1
ATOM 695 O O . LEU A 1 90 ? 0.186 4.724 -11.488 1.00 86.31 90 LEU A O 1
ATOM 699 N N . ALA A 1 91 ? 1.644 6.434 -11.521 1.00 79.69 91 ALA A N 1
ATOM 700 C CA . ALA A 1 91 ? 2.402 5.939 -12.649 1.00 79.69 91 ALA A CA 1
ATOM 701 C C . ALA A 1 91 ? 3.185 4.706 -12.196 1.00 79.69 91 ALA A C 1
ATOM 703 O O . ALA A 1 91 ? 4.029 4.774 -11.299 1.00 79.69 91 ALA A O 1
ATOM 704 N N . HIS A 1 92 ? 2.894 3.576 -12.828 1.00 75.00 92 HIS A N 1
ATOM 705 C CA . HIS A 1 92 ? 3.472 2.295 -12.469 1.00 75.00 92 HIS A CA 1
ATOM 706 C C . HIS A 1 92 ? 4.282 1.740 -13.647 1.00 75.00 92 HIS A C 1
ATOM 708 O O . HIS A 1 92 ? 3.751 1.669 -14.755 1.00 75.00 92 HIS A O 1
ATOM 714 N N . PRO A 1 93 ? 5.530 1.282 -13.441 1.00 71.88 93 PRO A N 1
ATOM 715 C CA . PRO A 1 93 ? 6.450 0.891 -14.520 1.00 71.88 93 PRO A CA 1
ATOM 716 C C . PRO A 1 93 ? 6.039 -0.340 -15.349 1.00 71.88 93 PRO A C 1
ATOM 718 O O . PRO A 1 93 ? 6.775 -0.729 -16.249 1.00 71.88 93 PRO A O 1
ATOM 721 N N . HIS A 1 94 ? 4.903 -0.976 -15.052 1.00 68.50 94 HIS A N 1
ATOM 722 C CA . HIS A 1 94 ? 4.439 -2.188 -15.737 1.00 68.50 94 HIS A CA 1
ATOM 723 C C . HIS A 1 94 ? 2.973 -2.144 -16.196 1.00 68.50 94 HIS A C 1
ATOM 725 O O . HIS A 1 94 ? 2.448 -3.165 -16.639 1.00 68.50 94 HIS A O 1
ATOM 731 N N . ILE A 1 95 ? 2.300 -0.994 -16.076 1.00 60.28 95 ILE A N 1
ATOM 732 C CA . ILE A 1 95 ? 0.918 -0.801 -16.538 1.00 60.28 95 ILE A CA 1
ATOM 733 C C . ILE A 1 95 ? 0.985 -0.026 -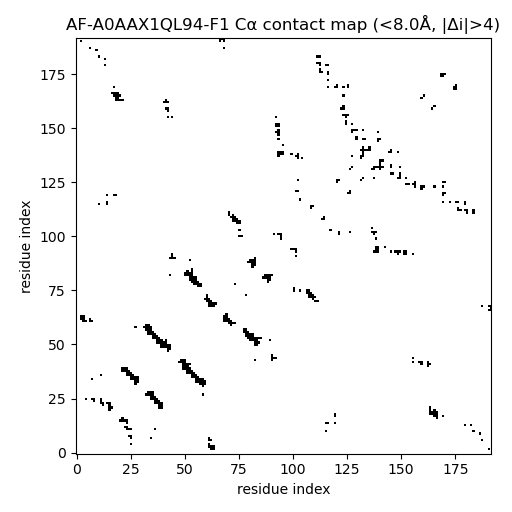17.856 1.00 60.28 95 ILE A C 1
ATOM 735 O O . ILE A 1 95 ? 1.290 1.164 -17.851 1.00 60.28 95 ILE A O 1
ATOM 739 N N . TYR A 1 96 ? 0.737 -0.705 -18.979 1.00 50.84 96 TYR A N 1
ATOM 740 C CA . TYR A 1 96 ? 0.906 -0.129 -20.323 1.00 50.84 96 TYR A CA 1
ATOM 741 C C . TYR A 1 96 ? -0.409 0.269 -21.018 1.00 50.84 96 TYR A C 1
ATOM 743 O O . TYR A 1 96 ? -0.366 0.927 -22.053 1.00 50.84 96 TYR A O 1
ATOM 751 N N . SER A 1 97 ? -1.581 -0.043 -20.451 1.00 40.72 97 SER A N 1
ATOM 752 C CA . SER A 1 97 ? -2.872 0.417 -20.984 1.00 40.72 97 SER A CA 1
ATOM 753 C C . SER A 1 97 ? -3.963 0.487 -19.912 1.00 40.72 97 SER A C 1
ATOM 755 O O . SER A 1 97 ? -4.000 -0.360 -19.024 1.00 40.72 97 SER A O 1
ATOM 757 N N . GLY A 1 98 ? -4.836 1.494 -20.044 1.00 43.69 98 GLY A N 1
ATOM 758 C CA . GLY A 1 98 ? -6.155 1.683 -19.416 1.00 43.69 98 GLY A CA 1
ATOM 759 C C . GLY A 1 98 ? -6.456 0.932 -18.117 1.00 43.69 98 GLY A C 1
ATOM 760 O O . GLY A 1 98 ? -6.686 -0.271 -18.134 1.00 43.69 98 GLY A O 1
ATOM 761 N N . SER A 1 99 ? -6.570 1.661 -17.001 1.00 45.69 99 SER A N 1
ATOM 762 C CA . SER A 1 99 ? -7.164 1.210 -15.722 1.00 45.69 99 SER A CA 1
ATOM 763 C C . SER A 1 99 ? -6.611 -0.072 -15.076 1.00 45.69 99 SER A C 1
ATOM 765 O O . SER A 1 99 ? -7.101 -0.467 -14.023 1.00 45.69 99 SER A O 1
ATOM 767 N N . ALA A 1 100 ? -5.601 -0.729 -15.652 1.00 43.97 100 ALA A N 1
ATOM 768 C CA . ALA A 1 100 ? -5.085 -1.988 -15.137 1.00 43.97 100 ALA A CA 1
ATOM 769 C C . ALA A 1 100 ? -4.299 -1.737 -13.848 1.00 43.97 100 ALA A C 1
ATOM 771 O O . ALA A 1 100 ? -3.110 -1.461 -13.885 1.00 43.97 100 ALA A O 1
ATOM 772 N N . HIS A 1 101 ? -4.980 -1.800 -12.706 1.00 50.03 101 HIS A N 1
ATOM 773 C CA . HIS A 1 101 ? -4.385 -1.683 -11.382 1.00 50.03 101 HIS A CA 1
ATOM 774 C C . HIS A 1 101 ? -3.248 -2.713 -11.205 1.00 50.03 101 HIS A C 1
ATOM 776 O O . HIS A 1 101 ? -3.339 -3.832 -11.724 1.00 50.03 101 HIS A O 1
ATOM 782 N N . PRO A 1 102 ? -2.174 -2.372 -10.468 1.00 50.28 102 PRO A N 1
ATOM 783 C CA . PRO A 1 102 ? -1.049 -3.275 -10.259 1.00 50.28 102 PRO A CA 1
ATOM 784 C C . PRO A 1 102 ? -1.551 -4.588 -9.666 1.00 50.28 102 PRO A C 1
ATOM 786 O O . PRO A 1 102 ? -2.310 -4.569 -8.707 1.00 50.28 102 PRO A O 1
ATOM 789 N N . CYS A 1 103 ? -1.140 -5.689 -10.290 1.00 51.56 103 CYS A N 1
ATOM 790 C CA . CYS A 1 103 ? -1.412 -7.099 -10.007 1.00 51.56 103 CYS A CA 1
ATOM 791 C C . CYS A 1 103 ? -1.909 -7.412 -8.583 1.00 51.56 103 CYS A C 1
ATOM 793 O O . CYS A 1 103 ? -1.148 -7.902 -7.743 1.00 51.56 103 CYS A O 1
ATOM 795 N N . TRP A 1 104 ? -3.189 -7.185 -8.297 1.00 59.47 104 TRP A N 1
ATOM 796 C CA . TRP A 1 104 ? -3.853 -7.884 -7.211 1.00 59.47 104 TRP A CA 1
ATOM 797 C C . TRP A 1 104 ? -4.407 -9.136 -7.871 1.00 59.47 104 TRP A C 1
ATOM 799 O O . TRP A 1 104 ? -5.207 -9.041 -8.792 1.00 59.47 104 TRP A O 1
ATOM 809 N N . SER A 1 105 ? -3.930 -10.320 -7.478 1.00 50.09 105 SER A N 1
ATOM 810 C CA . SER A 1 105 ? -4.562 -11.563 -7.934 1.00 50.09 105 SER A CA 1
ATOM 811 C C . SER A 1 105 ? -6.072 -11.475 -7.717 1.00 50.09 105 SER A C 1
ATOM 813 O O . SER A 1 105 ? -6.482 -10.928 -6.682 1.00 50.09 105 SER A O 1
ATOM 815 N N . GLU A 1 106 ? -6.853 -12.017 -8.655 1.00 52.12 106 GLU A N 1
ATOM 816 C CA . GLU A 1 106 ? -8.310 -12.079 -8.549 1.00 52.12 106 GLU A CA 1
ATOM 817 C C . GLU A 1 106 ? -8.725 -12.522 -7.142 1.00 52.12 106 GLU A C 1
ATOM 819 O O . GLU A 1 106 ? -8.216 -13.515 -6.613 1.00 52.12 106 GLU A O 1
ATOM 824 N N . GLY A 1 107 ? -9.589 -11.733 -6.504 1.00 57.38 107 GLY A N 1
ATOM 825 C CA . GLY A 1 107 ? -10.110 -12.027 -5.174 1.00 57.38 107 GLY A CA 1
ATOM 826 C C . GLY A 1 107 ? -10.114 -10.841 -4.212 1.00 57.38 107 GLY A C 1
ATOM 827 O O . GLY A 1 107 ? -9.328 -9.895 -4.306 1.00 57.38 107 GLY A O 1
ATOM 828 N N . THR A 1 108 ? -11.017 -10.924 -3.239 1.00 60.47 108 THR A N 1
ATOM 829 C CA . THR A 1 108 ? -11.111 -9.992 -2.115 1.00 60.47 108 THR A CA 1
ATOM 830 C C . THR A 1 108 ? -9.915 -10.156 -1.187 1.00 60.47 108 THR A C 1
ATOM 832 O O . THR A 1 108 ? -9.567 -11.281 -0.824 1.00 60.47 108 THR A O 1
ATOM 835 N N . ARG A 1 109 ? -9.322 -9.051 -0.731 1.00 73.25 109 ARG A N 1
ATOM 836 C CA . ARG A 1 109 ? -8.329 -9.100 0.348 1.00 73.25 109 ARG A CA 1
ATOM 837 C C . ARG A 1 109 ? -9.032 -9.479 1.633 1.00 73.25 109 ARG A C 1
ATOM 839 O O . ARG A 1 109 ? -9.836 -8.709 2.134 1.00 73.25 109 ARG A O 1
ATOM 846 N N . ALA A 1 110 ? -8.788 -10.689 2.123 1.00 78.31 110 ALA A N 1
ATOM 847 C CA . ALA A 1 110 ? -9.596 -11.280 3.191 1.00 78.31 110 ALA A CA 1
ATOM 848 C C . ALA A 1 110 ? -9.175 -10.818 4.596 1.00 78.31 110 ALA A C 1
ATOM 850 O O . ALA A 1 110 ? -9.903 -11.026 5.564 1.00 78.31 110 ALA A O 1
ATOM 851 N N . SER A 1 111 ? -7.996 -10.200 4.727 1.00 89.06 111 SER A N 1
ATOM 852 C CA . SER A 1 111 ? -7.455 -9.755 6.013 1.00 89.06 111 SER A CA 1
ATOM 853 C C . SER A 1 111 ? -6.631 -8.473 5.892 1.00 89.06 111 SER A C 1
ATOM 855 O O . SER A 1 111 ? -6.109 -8.151 4.823 1.00 89.06 111 SER A O 1
ATOM 857 N N . VAL A 1 112 ? -6.439 -7.786 7.022 1.00 91.50 112 VAL A N 1
ATOM 858 C CA . VAL A 1 112 ? -5.563 -6.605 7.124 1.00 91.50 112 VAL A CA 1
ATOM 859 C C . VAL A 1 112 ? -4.138 -6.931 6.680 1.00 91.50 112 VAL A C 1
ATOM 861 O O . VAL A 1 112 ? -3.528 -6.156 5.950 1.00 91.50 112 VAL A O 1
ATOM 864 N N . ALA A 1 113 ? -3.616 -8.094 7.079 1.00 93.00 113 ALA A N 1
ATOM 865 C CA . ALA A 1 113 ? -2.269 -8.514 6.713 1.00 93.00 113 ALA A CA 1
ATOM 866 C C . ALA A 1 113 ? -2.127 -8.764 5.208 1.00 93.00 113 ALA A C 1
ATOM 868 O O . ALA A 1 113 ? -1.109 -8.411 4.611 1.00 93.00 113 ALA A O 1
ATOM 869 N N . ASP A 1 114 ? -3.157 -9.337 4.586 1.00 90.00 114 ASP A N 1
ATOM 870 C CA . ASP A 1 114 ? -3.193 -9.539 3.144 1.00 90.00 114 ASP A CA 1
ATOM 871 C C . ASP A 1 114 ? -3.239 -8.194 2.394 1.00 90.00 114 ASP A C 1
ATOM 873 O O . ASP A 1 114 ? -2.419 -7.941 1.508 1.00 90.00 114 ASP A O 1
ATOM 877 N N . PHE A 1 115 ? -4.120 -7.290 2.823 1.00 91.38 115 PHE A N 1
ATOM 878 C CA . PHE A 1 115 ? -4.269 -5.952 2.255 1.00 91.38 115 PHE A CA 1
ATOM 879 C C . PHE A 1 115 ? -3.001 -5.100 2.358 1.00 91.38 115 PHE A C 1
ATOM 881 O O . PHE A 1 115 ? -2.492 -4.635 1.338 1.00 91.38 115 PHE A O 1
ATOM 888 N N . LEU A 1 116 ? -2.453 -4.942 3.566 1.00 94.31 116 LEU A N 1
ATOM 889 C CA . LEU A 1 116 ? -1.260 -4.125 3.791 1.00 94.31 116 LEU A CA 1
ATOM 890 C C . LEU A 1 116 ? -0.060 -4.655 3.015 1.00 94.31 116 LEU A C 1
ATOM 892 O O . LEU A 1 116 ? 0.639 -3.888 2.362 1.00 94.31 116 LEU A O 1
ATOM 896 N N . ALA A 1 117 ? 0.163 -5.966 3.034 1.00 92.62 117 ALA A N 1
ATOM 897 C CA . ALA A 1 117 ? 1.265 -6.542 2.285 1.00 92.62 117 ALA A CA 1
ATOM 898 C C . ALA A 1 117 ? 1.098 -6.366 0.774 1.00 92.62 117 ALA A C 1
ATOM 900 O O . ALA A 1 117 ? 2.071 -6.043 0.108 1.00 92.62 117 ALA A O 1
ATOM 901 N N . THR A 1 118 ? -0.121 -6.487 0.240 1.00 89.19 118 THR A N 1
ATOM 902 C CA . THR A 1 118 ? -0.373 -6.222 -1.184 1.00 89.19 118 THR A CA 1
ATOM 903 C C . THR A 1 118 ? -0.005 -4.778 -1.551 1.00 89.19 118 THR A C 1
ATOM 905 O O . THR A 1 118 ? 0.640 -4.541 -2.575 1.00 89.19 118 THR A O 1
ATOM 908 N N . LEU A 1 119 ? -0.373 -3.804 -0.708 1.00 91.38 119 LEU A N 1
ATOM 909 C CA . LEU A 1 119 ? 0.010 -2.402 -0.901 1.00 91.38 119 LEU A CA 1
ATOM 910 C C . LEU A 1 119 ? 1.526 -2.214 -0.836 1.00 91.38 119 LEU A C 1
ATOM 912 O O . LEU A 1 119 ? 2.099 -1.558 -1.700 1.00 91.38 119 LEU A O 1
ATOM 916 N N . ILE A 1 120 ? 2.185 -2.817 0.151 1.00 94.06 120 ILE A N 1
ATOM 917 C CA . ILE A 1 120 ? 3.637 -2.726 0.324 1.00 94.06 120 ILE A CA 1
ATOM 918 C C . ILE A 1 120 ? 4.369 -3.340 -0.876 1.00 94.06 120 ILE A C 1
ATOM 920 O O . ILE A 1 120 ? 5.299 -2.734 -1.404 1.00 94.06 120 ILE A O 1
ATOM 924 N N . GLU A 1 121 ? 3.945 -4.508 -1.353 1.00 90.38 121 GLU A N 1
ATOM 925 C CA . GLU A 1 121 ? 4.541 -5.156 -2.525 1.00 90.38 121 GLU A CA 1
ATOM 926 C C . GLU A 1 121 ? 4.324 -4.343 -3.801 1.00 90.38 121 GLU A C 1
ATOM 928 O O . GLU A 1 121 ? 5.219 -4.257 -4.637 1.00 90.38 121 GLU A O 1
ATOM 933 N N . THR A 1 122 ? 3.167 -3.692 -3.920 1.00 88.31 122 THR A N 1
ATOM 934 C CA . THR A 1 122 ? 2.869 -2.774 -5.023 1.00 88.31 122 THR A CA 1
ATOM 935 C C . THR A 1 122 ? 3.783 -1.549 -4.984 1.00 88.31 122 THR A C 1
ATOM 937 O O . THR A 1 122 ? 4.461 -1.252 -5.961 1.00 88.31 122 THR A O 1
ATOM 940 N N . LEU A 1 123 ? 3.869 -0.868 -3.838 1.00 91.69 123 LEU A N 1
ATOM 941 C CA . LEU A 1 123 ? 4.694 0.334 -3.664 1.00 91.69 123 LEU A CA 1
ATOM 942 C C . LEU A 1 123 ? 6.191 0.042 -3.802 1.00 91.69 123 LEU A C 1
ATOM 944 O O . LEU A 1 123 ? 6.961 0.901 -4.217 1.00 91.69 123 LEU A O 1
ATOM 948 N N . THR A 1 124 ? 6.624 -1.168 -3.453 1.00 92.69 124 THR A N 1
ATOM 949 C CA . THR A 1 124 ? 8.028 -1.584 -3.584 1.00 92.69 124 THR A CA 1
ATOM 950 C C . THR A 1 124 ? 8.334 -2.320 -4.878 1.00 92.69 124 THR A C 1
ATOM 952 O O . THR A 1 124 ? 9.503 -2.599 -5.141 1.00 92.69 124 THR A O 1
ATOM 955 N N . LEU A 1 125 ? 7.316 -2.602 -5.694 1.00 89.69 125 LEU A N 1
ATOM 956 C CA . LEU A 1 125 ? 7.402 -3.384 -6.928 1.00 89.69 125 LEU A CA 1
ATOM 957 C C . LEU A 1 125 ? 7.898 -4.822 -6.723 1.00 89.69 125 LEU A C 1
ATOM 959 O O . LEU A 1 125 ? 8.314 -5.471 -7.684 1.00 89.69 125 LEU A O 1
ATOM 963 N N . SER A 1 126 ? 7.848 -5.351 -5.497 1.00 87.12 126 SER A N 1
ATOM 964 C CA . SER A 1 126 ? 8.310 -6.712 -5.203 1.00 87.12 126 SER A CA 1
ATOM 965 C C . SER A 1 126 ? 7.376 -7.793 -5.759 1.00 87.12 126 SER A C 1
ATOM 967 O O . SER A 1 126 ? 7.787 -8.944 -5.900 1.00 87.12 126 SER A O 1
ATOM 969 N N . ASN A 1 127 ? 6.149 -7.429 -6.148 1.00 80.81 127 ASN A N 1
ATOM 970 C CA . ASN A 1 127 ? 5.219 -8.310 -6.857 1.00 80.81 127 ASN A CA 1
ATOM 971 C C . ASN A 1 127 ? 5.511 -8.437 -8.367 1.00 80.81 127 ASN A C 1
ATOM 973 O O . ASN A 1 127 ? 4.916 -9.292 -9.036 1.00 80.81 127 ASN A O 1
ATOM 977 N N . VAL A 1 128 ? 6.426 -7.635 -8.925 1.00 82.25 128 VAL A N 1
ATOM 978 C CA . VAL A 1 128 ? 6.808 -7.702 -10.343 1.00 82.25 128 VAL A CA 1
ATOM 979 C C . VAL A 1 128 ? 7.983 -8.646 -10.512 1.00 82.25 128 VAL A C 1
ATOM 981 O O . VAL A 1 128 ? 9.122 -8.341 -10.170 1.00 82.25 128 VAL A O 1
ATOM 984 N N . THR A 1 129 ? 7.705 -9.825 -11.049 1.00 80.44 129 THR A N 1
ATOM 985 C CA . THR A 1 129 ? 8.677 -10.902 -11.209 1.00 80.44 129 THR A CA 1
ATOM 986 C C . THR A 1 129 ? 8.498 -11.535 -12.579 1.00 80.44 129 THR A C 1
ATOM 988 O O . THR A 1 129 ? 7.415 -11.466 -13.162 1.00 80.44 129 THR A O 1
ATOM 991 N N . SER A 1 130 ? 9.520 -12.239 -13.069 1.00 81.12 130 SER A N 1
ATOM 992 C CA . SER A 1 130 ? 9.391 -13.051 -14.286 1.00 81.12 130 SER A CA 1
ATOM 993 C C . SER A 1 130 ? 8.199 -14.002 -14.205 1.00 81.12 130 SER A C 1
ATOM 995 O O . SER A 1 130 ? 7.492 -14.171 -15.187 1.00 81.12 130 SER A O 1
ATOM 997 N N . LYS A 1 131 ? 7.923 -14.545 -13.010 1.00 78.12 131 LYS A N 1
ATOM 998 C CA . LYS A 1 131 ? 6.767 -15.400 -12.737 1.00 78.12 131 LYS A CA 1
ATOM 999 C C . LYS A 1 131 ? 5.438 -14.644 -12.864 1.00 78.12 131 LYS A C 1
ATOM 1001 O O . LYS A 1 131 ? 4.519 -15.133 -13.509 1.00 78.12 131 LYS A O 1
ATOM 1006 N N . SER A 1 132 ? 5.289 -13.474 -12.243 1.00 74.62 132 SER A N 1
ATOM 1007 C CA . SER A 1 132 ? 4.012 -12.747 -12.310 1.00 74.62 132 SER A CA 1
ATOM 1008 C C . SER A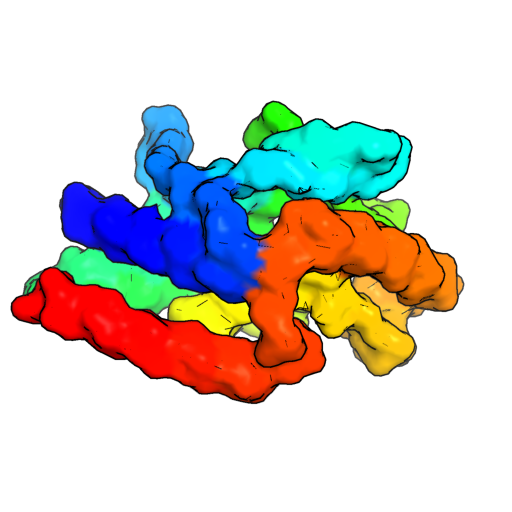 1 132 ? 3.698 -12.264 -13.724 1.00 74.62 132 SER A C 1
ATOM 1010 O O . SER A 1 132 ? 2.537 -12.284 -14.124 1.00 74.62 132 SER A O 1
ATOM 1012 N N . VAL A 1 133 ? 4.725 -11.938 -14.505 1.00 75.38 133 VAL A N 1
ATOM 1013 C CA . VAL A 1 133 ? 4.594 -11.598 -15.922 1.00 75.38 133 VAL A CA 1
ATOM 1014 C C . VAL A 1 133 ? 4.280 -12.827 -16.784 1.00 75.38 133 VAL A C 1
ATOM 1016 O O . VAL A 1 133 ? 3.318 -12.796 -17.544 1.00 75.38 133 VAL A O 1
ATOM 1019 N N . SER A 1 134 ? 5.035 -13.925 -16.659 1.00 71.25 134 SER A N 1
ATOM 1020 C CA . SER A 1 134 ? 4.887 -15.092 -17.544 1.00 71.25 134 SER A CA 1
ATOM 1021 C C . SER A 1 134 ? 3.585 -15.863 -17.336 1.00 71.25 134 SER A C 1
ATOM 1023 O O . SER A 1 134 ? 3.018 -16.379 -18.292 1.00 71.25 134 SER A O 1
ATOM 1025 N N . TYR A 1 135 ? 3.080 -15.922 -16.102 1.00 66.44 135 TYR A N 1
ATOM 1026 C CA . TYR A 1 135 ? 1.812 -16.586 -15.786 1.00 66.44 135 TYR A CA 1
ATOM 1027 C C . TYR A 1 135 ? 0.591 -15.662 -15.950 1.00 66.44 135 TYR A C 1
ATOM 1029 O O . TYR A 1 135 ? -0.462 -15.953 -15.387 1.00 66.44 135 TYR A O 1
ATOM 1037 N N . GLY A 1 136 ? 0.723 -14.528 -16.652 1.00 59.91 136 GLY A N 1
ATOM 1038 C CA . GLY A 1 136 ? -0.392 -13.618 -16.956 1.00 59.91 136 GLY A CA 1
ATOM 1039 C C . GLY A 1 136 ? -0.985 -12.893 -15.744 1.00 59.91 136 GLY A C 1
ATOM 1040 O O . GLY A 1 136 ? -2.005 -12.226 -15.861 1.00 59.91 136 GLY A O 1
ATOM 1041 N N . ARG A 1 137 ? -0.341 -12.976 -14.572 1.00 61.28 137 ARG A N 1
ATOM 1042 C CA . ARG A 1 137 ? -0.777 -12.281 -13.347 1.00 61.28 137 ARG A CA 1
ATOM 1043 C C . ARG A 1 137 ? -0.484 -10.782 -13.390 1.00 61.28 137 ARG A C 1
ATOM 1045 O O . ARG A 1 137 ? -0.847 -10.078 -12.455 1.00 61.28 137 ARG A O 1
ATOM 1052 N N . CYS A 1 138 ? 0.189 -10.322 -14.445 1.00 67.25 138 CYS A N 1
ATOM 1053 C CA . CYS A 1 138 ? 0.475 -8.933 -14.747 1.00 67.25 138 CYS A CA 1
ATOM 1054 C C . CYS A 1 138 ? -0.030 -8.575 -16.142 1.00 67.25 138 CYS A C 1
ATOM 1056 O O . CYS A 1 138 ? 0.201 -9.320 -17.096 1.00 67.25 138 CYS A O 1
ATOM 1058 N N . ALA A 1 139 ? -0.646 -7.395 -16.271 1.00 67.50 139 ALA A N 1
ATOM 1059 C CA . ALA A 1 139 ? -1.117 -6.868 -17.549 1.00 67.50 139 ALA A CA 1
ATOM 1060 C C . ALA A 1 139 ? 0.003 -6.805 -18.605 1.00 67.50 139 ALA A C 1
ATOM 1062 O O . ALA A 1 139 ? -0.245 -7.071 -19.775 1.00 67.50 139 ALA A O 1
ATOM 1063 N N . SER A 1 140 ? 1.254 -6.545 -18.207 1.00 68.81 140 SER A N 1
ATOM 1064 C CA . SER A 1 140 ? 2.395 -6.541 -19.134 1.00 68.81 140 SER A CA 1
ATOM 1065 C C . SER A 1 140 ? 2.668 -7.898 -19.786 1.00 68.81 140 SER A C 1
ATOM 1067 O O . SER A 1 140 ? 3.136 -7.937 -20.922 1.00 68.81 140 SER A O 1
ATOM 1069 N N . GLY A 1 141 ? 2.358 -9.001 -19.096 1.00 67.62 141 GLY A N 1
ATOM 1070 C CA . GLY A 1 141 ? 2.444 -10.350 -19.650 1.00 67.62 141 GLY A CA 1
ATOM 1071 C C . GLY A 1 141 ? 1.422 -10.568 -20.761 1.00 67.62 141 GLY A C 1
ATOM 1072 O O . GLY A 1 141 ? 1.780 -11.040 -21.836 1.00 67.62 141 GLY A O 1
ATOM 1073 N N . LEU A 1 142 ? 0.175 -10.143 -20.531 1.00 69.88 142 LEU A N 1
ATOM 1074 C CA . LEU A 1 142 ? -0.905 -10.211 -21.524 1.00 69.88 142 LEU A CA 1
ATOM 1075 C C . LEU A 1 142 ? -0.625 -9.337 -22.755 1.00 69.88 142 LEU A C 1
ATOM 1077 O O . LEU A 1 142 ? -0.996 -9.698 -23.866 1.00 69.88 142 LEU A O 1
ATOM 1081 N N . LEU A 1 143 ? 0.049 -8.204 -22.558 1.00 71.62 143 LEU A N 1
ATOM 1082 C CA . LEU A 1 143 ? 0.371 -7.241 -23.613 1.00 71.62 143 LEU A CA 1
ATOM 1083 C C . LEU A 1 143 ? 1.685 -7.550 -24.358 1.00 71.62 143 LEU A C 1
ATOM 1085 O O . LEU A 1 143 ? 2.080 -6.779 -25.226 1.00 71.62 143 LEU A O 1
ATOM 1089 N N . GLY A 1 144 ? 2.394 -8.632 -24.014 1.00 72.56 144 GLY A N 1
ATOM 1090 C CA . GLY A 1 144 ? 3.651 -9.015 -24.674 1.00 72.56 144 GLY A CA 1
ATOM 1091 C C . GLY A 1 144 ? 4.861 -8.121 -24.358 1.00 72.56 144 GLY A C 1
ATOM 1092 O O . GLY A 1 144 ? 5.928 -8.318 -24.928 1.00 72.56 144 GLY A O 1
ATOM 1093 N N . VAL A 1 145 ? 4.736 -7.182 -23.414 1.00 74.50 145 VAL A N 1
ATOM 1094 C CA . VAL A 1 145 ? 5.794 -6.232 -22.991 1.00 74.50 145 VAL A CA 1
ATOM 1095 C C . VAL A 1 145 ? 6.423 -6.625 -21.650 1.00 74.50 145 VAL A C 1
ATOM 1097 O O . VAL A 1 145 ? 6.901 -5.804 -20.864 1.00 74.50 145 VAL A O 1
ATOM 1100 N N . GLY A 1 146 ? 6.388 -7.921 -21.353 1.00 77.56 146 GLY A N 1
ATOM 1101 C CA . GLY A 1 146 ? 6.756 -8.469 -20.057 1.00 77.56 146 GLY A CA 1
ATOM 1102 C C . GLY A 1 146 ? 8.208 -8.220 -19.642 1.00 77.56 146 GLY A C 1
ATOM 1103 O O . GLY A 1 146 ? 8.473 -7.918 -18.479 1.00 77.56 146 GLY A O 1
ATOM 1104 N N . GLN A 1 147 ? 9.150 -8.317 -20.582 1.00 82.50 147 GLN A N 1
ATOM 1105 C CA . GLN A 1 147 ? 10.573 -8.142 -20.286 1.00 82.50 147 GLN A CA 1
ATOM 1106 C C . GLN A 1 147 ? 10.916 -6.682 -19.952 1.00 82.50 147 GLN A C 1
ATOM 1108 O O . GLN A 1 147 ? 11.632 -6.424 -18.980 1.00 82.50 147 GLN A O 1
ATOM 1113 N N . ASP A 1 148 ? 10.338 -5.733 -20.688 1.00 82.69 148 ASP A N 1
ATOM 1114 C CA . ASP A 1 148 ? 10.493 -4.299 -20.423 1.00 82.69 148 ASP A CA 1
ATOM 1115 C C . ASP A 1 148 ? 9.880 -3.925 -19.074 1.00 82.69 148 ASP A C 1
ATOM 1117 O O . ASP A 1 148 ? 10.500 -3.219 -18.278 1.00 82.69 148 ASP A O 1
ATOM 1121 N N . ALA A 1 149 ? 8.709 -4.487 -18.760 1.00 80.81 149 ALA A N 1
ATOM 1122 C CA . ALA A 1 149 ? 8.065 -4.310 -17.466 1.00 80.81 149 ALA A CA 1
ATOM 1123 C C . ALA A 1 1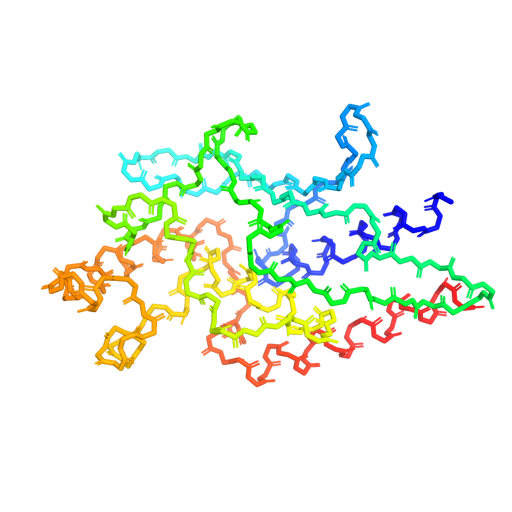49 ? 8.958 -4.754 -16.297 1.00 80.81 149 ALA A C 1
ATOM 1125 O O . ALA A 1 149 ? 9.022 -4.063 -15.276 1.00 80.81 149 ALA A O 1
ATOM 1126 N N . ILE A 1 150 ? 9.663 -5.885 -16.435 1.00 85.81 150 ILE A N 1
ATOM 1127 C CA . ILE A 1 150 ? 10.613 -6.378 -15.425 1.00 85.81 150 ILE A CA 1
ATOM 1128 C C . ILE A 1 150 ? 11.793 -5.412 -15.293 1.00 85.81 150 ILE A C 1
ATOM 1130 O O . ILE A 1 150 ? 12.157 -5.047 -14.174 1.00 85.81 150 ILE A O 1
ATOM 1134 N N . CYS A 1 151 ? 12.362 -4.960 -16.415 1.00 88.06 151 CYS A N 1
ATOM 1135 C CA . CYS A 1 151 ? 13.491 -4.031 -16.425 1.00 88.06 151 CYS A CA 1
ATOM 1136 C C . CYS A 1 151 ? 13.136 -2.695 -15.749 1.00 88.06 151 CYS A C 1
ATOM 1138 O O . CYS A 1 151 ? 13.787 -2.283 -14.783 1.00 88.06 151 CYS A O 1
ATOM 1140 N N . HIS A 1 152 ? 12.047 -2.056 -16.185 1.00 88.62 152 HIS A N 1
ATOM 1141 C CA . HIS A 1 152 ? 11.583 -0.786 -15.629 1.00 88.62 152 HIS A CA 1
ATOM 1142 C C . HIS A 1 152 ? 11.187 -0.914 -14.158 1.00 88.62 152 HIS A C 1
ATOM 1144 O O . HIS A 1 152 ? 11.515 -0.040 -13.349 1.00 88.62 152 HIS A O 1
ATOM 1150 N N . SER A 1 153 ? 10.541 -2.022 -13.779 1.00 89.00 153 SER A N 1
ATOM 1151 C CA . SER A 1 153 ? 10.184 -2.263 -12.380 1.00 89.00 153 SER A CA 1
ATOM 1152 C C . SER A 1 153 ? 11.421 -2.457 -11.509 1.00 89.00 153 SER A C 1
ATOM 1154 O O . SER A 1 153 ? 11.477 -1.896 -10.420 1.00 89.00 153 SER A O 1
ATOM 1156 N N . ALA A 1 154 ? 12.457 -3.148 -11.991 1.00 90.69 154 ALA A N 1
ATOM 1157 C CA . ALA A 1 154 ? 13.717 -3.290 -11.263 1.00 90.69 154 ALA A CA 1
ATOM 1158 C C . ALA A 1 154 ? 14.448 -1.945 -11.088 1.00 90.69 154 ALA A C 1
ATOM 1160 O O . ALA A 1 154 ? 14.979 -1.661 -10.011 1.00 90.69 154 ALA A O 1
ATOM 1161 N N . MET A 1 155 ? 14.461 -1.091 -12.118 1.00 91.62 155 MET A N 1
ATOM 1162 C CA . MET A 1 155 ? 15.035 0.259 -12.028 1.00 91.62 155 MET A CA 1
ATOM 1163 C C . MET A 1 155 ? 14.295 1.117 -11.001 1.00 91.62 155 MET A C 1
ATOM 1165 O O . MET A 1 155 ? 14.917 1.752 -10.148 1.00 91.62 155 MET A O 1
ATOM 1169 N N . GLN A 1 156 ? 12.966 1.106 -11.047 1.00 92.56 156 GLN A N 1
ATOM 1170 C CA . GLN A 1 156 ? 12.146 1.868 -10.118 1.00 92.56 156 GLN A CA 1
ATOM 1171 C C . GLN A 1 156 ? 12.222 1.299 -8.691 1.00 92.56 156 GLN A C 1
ATOM 1173 O O . GLN A 1 156 ? 12.322 2.071 -7.739 1.00 92.56 156 GLN A O 1
ATOM 1178 N N . MET A 1 157 ? 12.290 -0.026 -8.527 1.00 93.44 157 MET A N 1
ATOM 1179 C CA . MET A 1 157 ? 12.485 -0.689 -7.234 1.00 93.44 157 MET A CA 1
ATOM 1180 C C . MET A 1 157 ? 13.776 -0.207 -6.571 1.00 93.44 157 MET A C 1
ATOM 1182 O O . MET A 1 157 ? 13.759 0.152 -5.397 1.00 93.44 157 MET A O 1
ATOM 1186 N N . LYS A 1 158 ? 14.888 -0.106 -7.314 1.00 94.88 158 LYS A N 1
ATOM 1187 C CA . LYS A 1 158 ? 16.149 0.444 -6.778 1.00 94.88 158 LYS A CA 1
ATOM 1188 C C . LYS A 1 158 ? 15.963 1.853 -6.211 1.00 94.88 158 LYS A C 1
ATOM 1190 O O . LYS A 1 158 ? 16.487 2.147 -5.139 1.00 94.88 158 LYS A O 1
ATOM 1195 N N . ARG A 1 159 ? 15.186 2.705 -6.888 1.00 95.06 159 ARG A N 1
ATOM 1196 C CA . ARG A 1 159 ? 14.885 4.065 -6.412 1.00 95.06 159 ARG A CA 1
ATOM 1197 C C . ARG A 1 159 ? 14.042 4.046 -5.141 1.00 95.06 159 ARG A C 1
ATOM 1199 O O . ARG A 1 159 ? 14.375 4.755 -4.197 1.00 95.06 159 ARG A O 1
ATOM 1206 N N . VAL A 1 160 ? 12.999 3.215 -5.089 1.00 94.50 160 VAL A N 1
ATOM 1207 C CA . VAL A 1 160 ? 12.154 3.063 -3.890 1.00 94.50 160 VAL A CA 1
ATOM 1208 C C . VAL A 1 160 ? 12.984 2.575 -2.700 1.00 94.50 160 VAL A C 1
ATOM 1210 O O . VAL A 1 160 ? 12.902 3.141 -1.613 1.00 94.50 160 VAL A O 1
ATOM 1213 N N . TYR A 1 161 ? 13.848 1.579 -2.907 1.00 95.69 161 TYR A N 1
ATOM 1214 C CA . TYR A 1 161 ? 14.723 1.058 -1.855 1.00 95.69 161 TYR A CA 1
ATOM 1215 C C . TYR A 1 161 ? 15.768 2.077 -1.389 1.00 95.69 161 TYR A C 1
ATOM 1217 O O . TYR A 1 161 ? 16.095 2.099 -0.205 1.00 95.69 161 TYR A O 1
ATOM 1225 N N . ALA A 1 162 ? 16.261 2.940 -2.280 1.00 94.94 162 ALA A N 1
ATOM 1226 C CA . ALA A 1 162 ? 17.158 4.028 -1.905 1.00 94.94 162 ALA A CA 1
ATOM 1227 C C . ALA A 1 162 ? 16.446 5.114 -1.078 1.00 94.94 162 ALA A C 1
ATOM 1229 O O . ALA A 1 162 ? 17.015 5.599 -0.102 1.00 94.94 162 ALA A O 1
ATOM 1230 N N . ALA A 1 163 ? 15.211 5.468 -1.450 1.00 94.19 163 ALA A N 1
ATOM 1231 C CA . ALA A 1 163 ? 14.442 6.524 -0.795 1.00 94.19 163 ALA A CA 1
ATOM 1232 C C . ALA A 1 163 ? 13.899 6.107 0.578 1.00 94.19 163 ALA A C 1
ATOM 1234 O O . ALA A 1 163 ? 13.990 6.872 1.533 1.00 94.19 163 ALA A O 1
ATOM 1235 N N . PHE A 1 164 ? 13.353 4.895 0.679 1.00 94.69 164 PHE A N 1
ATOM 1236 C CA . PHE A 1 164 ? 12.617 4.456 1.864 1.00 94.69 164 PHE A CA 1
ATOM 1237 C C . PHE A 1 164 ? 13.328 3.396 2.693 1.00 94.69 164 PHE A C 1
ATOM 1239 O O . PHE A 1 164 ? 13.029 3.257 3.868 1.00 94.69 164 PHE A O 1
ATOM 1246 N N . ARG A 1 165 ? 14.284 2.656 2.120 1.00 96.31 165 ARG A N 1
ATOM 1247 C CA . ARG A 1 165 ? 14.933 1.509 2.779 1.00 96.31 165 ARG A CA 1
ATOM 1248 C C . ARG A 1 165 ? 13.914 0.537 3.420 1.00 96.31 165 ARG A C 1
ATOM 1250 O O . ARG A 1 165 ? 13.999 0.284 4.622 1.00 96.31 165 ARG A O 1
ATOM 1257 N N . PRO A 1 166 ? 12.958 -0.022 2.643 1.00 96.69 166 PRO A N 1
ATOM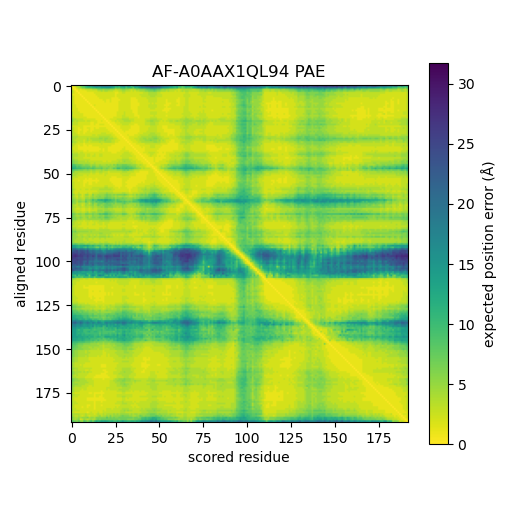 1258 C CA . PRO A 1 166 ? 11.961 -0.950 3.171 1.00 96.69 166 PRO A CA 1
ATOM 1259 C C . PRO A 1 166 ? 12.594 -2.132 3.905 1.00 96.69 166 PRO A C 1
ATOM 1261 O O . PRO A 1 166 ? 13.707 -2.561 3.575 1.00 96.69 166 PRO A O 1
ATOM 1264 N N . LEU A 1 167 ? 11.855 -2.713 4.851 1.00 96.00 167 LEU A N 1
ATOM 1265 C CA . LEU A 1 167 ? 12.333 -3.873 5.597 1.00 96.00 167 LEU A CA 1
ATOM 1266 C C . LEU A 1 167 ? 12.671 -5.032 4.636 1.00 96.00 167 LEU A C 1
ATOM 1268 O O . LEU A 1 167 ? 11.906 -5.301 3.704 1.00 96.00 167 LEU A O 1
ATOM 1272 N N . PRO A 1 168 ? 13.760 -5.795 4.865 1.00 93.12 168 PRO A N 1
ATOM 1273 C CA . PRO A 1 168 ? 14.143 -6.897 3.977 1.00 93.12 168 PRO A CA 1
ATOM 1274 C C . PRO A 1 168 ? 13.042 -7.949 3.770 1.00 93.12 168 PRO A C 1
ATOM 1276 O O . PRO A 1 168 ? 12.961 -8.561 2.705 1.00 93.12 168 PRO A O 1
ATOM 1279 N N . ILE A 1 169 ? 12.166 -8.122 4.767 1.00 93.62 169 ILE A N 1
ATOM 1280 C CA . ILE A 1 169 ? 11.026 -9.049 4.737 1.00 93.62 169 ILE A CA 1
ATOM 1281 C C . ILE A 1 169 ? 10.006 -8.735 3.635 1.00 93.62 169 ILE A C 1
ATOM 1283 O O . ILE A 1 169 ? 9.256 -9.626 3.258 1.00 93.62 169 ILE A O 1
ATOM 1287 N N . VAL A 1 170 ? 9.994 -7.515 3.082 1.00 92.69 170 VAL A N 1
ATOM 1288 C CA . VAL A 1 170 ? 9.061 -7.102 2.017 1.00 92.69 170 VAL A CA 1
ATOM 1289 C C . VAL A 1 170 ? 9.216 -7.929 0.732 1.00 92.69 170 VAL A C 1
ATOM 1291 O O . VAL A 1 170 ? 8.293 -8.023 -0.072 1.00 92.69 170 VAL A O 1
ATOM 1294 N N . LYS A 1 171 ? 10.369 -8.579 0.541 1.00 89.44 171 LYS A N 1
ATOM 1295 C CA . LYS A 1 171 ? 10.620 -9.469 -0.605 1.00 89.44 171 LYS A CA 1
ATOM 1296 C C . LYS A 1 171 ? 10.020 -10.873 -0.440 1.00 89.44 171 LYS A C 1
ATOM 1298 O O . LYS A 1 171 ? 10.099 -11.672 -1.367 1.00 89.44 171 LYS A O 1
ATOM 1303 N N . ASP A 1 172 ? 9.469 -11.196 0.729 1.00 91.94 172 ASP A N 1
ATOM 1304 C CA . ASP A 1 172 ? 8.928 -12.513 1.069 1.00 91.94 172 ASP A CA 1
ATOM 1305 C C . ASP A 1 172 ? 7.499 -12.355 1.606 1.00 91.94 172 ASP A C 1
ATOM 1307 O O . ASP A 1 172 ? 7.287 -12.007 2.770 1.00 91.94 172 ASP A O 1
ATOM 1311 N N . ARG A 1 173 ? 6.507 -12.631 0.748 1.00 90.44 173 ARG A N 1
ATOM 1312 C CA . ARG A 1 173 ? 5.072 -12.487 1.051 1.00 90.44 173 ARG A CA 1
ATOM 1313 C C . ARG A 1 173 ? 4.676 -13.161 2.362 1.00 90.44 173 ARG A C 1
ATOM 1315 O O . ARG A 1 173 ? 3.886 -12.606 3.128 1.00 90.44 173 ARG A O 1
ATOM 1322 N N . VAL A 1 174 ? 5.193 -14.362 2.624 1.00 92.12 174 VAL A N 1
ATOM 1323 C CA . VAL A 1 174 ? 4.818 -15.163 3.798 1.00 92.12 174 VAL A CA 1
ATOM 1324 C C . VAL A 1 174 ? 5.360 -14.510 5.063 1.00 92.12 174 VAL A C 1
ATOM 1326 O O . VAL A 1 174 ? 4.614 -14.318 6.028 1.00 92.12 174 VAL A O 1
ATOM 1329 N N . LYS A 1 175 ? 6.637 -14.110 5.054 1.00 95.81 175 LYS A N 1
ATOM 1330 C CA . LYS A 1 175 ? 7.248 -13.400 6.187 1.00 95.81 175 LYS A CA 1
ATOM 1331 C C . LYS A 1 175 ? 6.607 -12.036 6.413 1.00 95.81 175 LYS A C 1
ATOM 1333 O O . LYS A 1 175 ? 6.317 -11.708 7.561 1.00 95.81 175 LYS A O 1
ATOM 1338 N N . LEU A 1 176 ? 6.330 -11.286 5.345 1.00 95.25 176 LEU A N 1
ATOM 1339 C CA . LEU A 1 176 ? 5.667 -9.986 5.417 1.00 95.25 176 LEU A CA 1
ATOM 1340 C C . LEU A 1 176 ? 4.272 -10.102 6.044 1.00 95.25 176 LEU A C 1
ATOM 1342 O O . LEU A 1 176 ? 3.974 -9.394 7.002 1.00 95.25 176 LEU A O 1
ATOM 1346 N N . THR A 1 177 ? 3.445 -11.044 5.575 1.00 94.31 177 THR A N 1
ATOM 1347 C CA . THR A 1 177 ? 2.103 -11.282 6.143 1.00 94.31 177 THR A CA 1
ATOM 1348 C C . THR A 1 177 ? 2.182 -11.625 7.620 1.00 94.31 177 THR A C 1
ATOM 1350 O O . THR A 1 177 ? 1.438 -11.069 8.421 1.00 94.31 177 THR A O 1
ATOM 1353 N N . ARG A 1 178 ? 3.091 -12.535 7.994 1.00 96.19 178 ARG A N 1
ATOM 1354 C CA . ARG A 1 178 ? 3.266 -12.959 9.388 1.00 96.19 178 ARG A CA 1
ATOM 1355 C C . ARG A 1 178 ? 3.673 -11.788 10.274 1.00 96.19 178 ARG A C 1
ATOM 1357 O O . ARG A 1 178 ? 3.105 -11.612 11.345 1.00 96.19 178 ARG A O 1
ATOM 1364 N N . TYR A 1 179 ? 4.633 -10.990 9.816 1.00 96.75 179 TYR A N 1
ATOM 1365 C CA . TYR A 1 179 ? 5.081 -9.803 10.530 1.00 96.75 179 TYR A CA 1
ATOM 1366 C C . TYR A 1 179 ? 3.934 -8.806 10.727 1.00 96.75 179 TYR A C 1
ATOM 1368 O O . TYR A 1 179 ? 3.657 -8.419 11.860 1.00 96.75 179 TYR A O 1
ATOM 1376 N N . ILE A 1 180 ? 3.212 -8.464 9.655 1.00 97.06 180 ILE A N 1
ATOM 1377 C CA . ILE A 1 180 ? 2.073 -7.542 9.727 1.00 97.06 180 ILE A CA 1
ATOM 1378 C C . ILE A 1 180 ? 0.995 -8.088 10.660 1.00 97.06 180 ILE A C 1
ATOM 1380 O O . ILE A 1 180 ? 0.492 -7.344 11.491 1.00 97.06 180 ILE A O 1
ATOM 1384 N N . ASN A 1 181 ? 0.667 -9.378 10.574 1.00 95.50 181 ASN A N 1
ATOM 1385 C CA . ASN A 1 181 ? -0.349 -9.986 11.426 1.00 95.50 181 ASN A CA 1
ATOM 1386 C C . ASN A 1 181 ? 0.028 -9.907 12.913 1.00 95.50 181 ASN A C 1
ATOM 1388 O O . ASN A 1 181 ? -0.792 -9.509 13.735 1.00 95.50 181 ASN A O 1
ATOM 1392 N N . ASN A 1 182 ? 1.285 -10.202 13.257 1.00 95.62 182 ASN A N 1
ATOM 1393 C CA . ASN A 1 182 ? 1.766 -10.101 14.636 1.00 95.62 182 ASN A CA 1
ATOM 1394 C C . ASN A 1 182 ? 1.683 -8.661 15.160 1.00 95.62 182 ASN A C 1
ATOM 1396 O O . ASN A 1 182 ? 1.193 -8.431 16.263 1.00 95.62 182 ASN A O 1
ATOM 1400 N N . ARG A 1 183 ? 2.113 -7.682 14.354 1.00 96.12 183 ARG A N 1
ATOM 1401 C CA . ARG A 1 183 ? 2.023 -6.255 14.706 1.00 96.12 183 ARG A CA 1
ATOM 1402 C C . ARG A 1 183 ? 0.572 -5.798 14.827 1.00 96.12 183 ARG A C 1
ATOM 1404 O O . ARG A 1 183 ? 0.235 -5.052 15.741 1.00 96.12 183 ARG A O 1
ATOM 1411 N N . TRP A 1 184 ? -0.290 -6.276 13.936 1.00 94.50 184 TRP A N 1
ATOM 1412 C CA . TRP A 1 184 ? -1.710 -5.960 13.931 1.00 94.50 184 TRP A CA 1
ATOM 1413 C C . TRP A 1 184 ? -2.419 -6.458 15.190 1.00 94.50 184 TRP A C 1
ATOM 1415 O O . TRP A 1 184 ? -3.176 -5.699 15.785 1.00 94.50 184 TRP A O 1
ATOM 1425 N N . ILE A 1 185 ? -2.124 -7.678 15.647 1.00 92.62 185 ILE A N 1
ATOM 1426 C CA . ILE A 1 185 ? -2.669 -8.222 16.901 1.00 92.62 185 ILE A CA 1
ATOM 1427 C C . ILE A 1 185 ? -2.315 -7.310 18.086 1.00 92.62 185 ILE A C 1
ATOM 1429 O O . ILE A 1 185 ? -3.196 -6.956 18.866 1.00 92.62 185 ILE A O 1
ATOM 1433 N N . THR A 1 186 ? -1.059 -6.859 18.181 1.00 92.75 186 THR A N 1
ATOM 1434 C CA . THR A 1 186 ? -0.623 -5.909 19.222 1.00 92.75 186 THR A CA 1
ATOM 1435 C C . THR A 1 186 ? -1.293 -4.539 19.099 1.00 92.75 186 THR A C 1
ATOM 1437 O O . THR A 1 186 ? -1.565 -3.882 20.098 1.00 92.75 186 THR A O 1
ATOM 1440 N N . ILE A 1 187 ? -1.560 -4.064 17.881 1.00 91.62 187 ILE A N 1
ATOM 1441 C CA . ILE A 1 187 ? -2.296 -2.810 17.680 1.00 91.62 187 ILE A CA 1
ATOM 1442 C C . ILE A 1 187 ? -3.729 -2.971 18.187 1.00 91.62 187 ILE A C 1
ATOM 1444 O O . ILE A 1 187 ? -4.193 -2.139 18.961 1.00 91.62 187 ILE A O 1
ATOM 1448 N N . VAL A 1 188 ? -4.408 -4.040 17.770 1.00 89.75 188 VAL A N 1
ATOM 1449 C CA . VAL A 1 188 ? -5.815 -4.310 18.082 1.00 89.75 188 VAL A CA 1
ATOM 1450 C C . VAL A 1 188 ? -6.042 -4.503 19.578 1.00 89.75 188 VAL A C 1
ATOM 1452 O O . VAL A 1 188 ? -7.056 -4.025 20.081 1.00 89.75 188 VAL A O 1
ATOM 1455 N N . SER A 1 189 ? -5.096 -5.098 20.312 1.00 87.25 189 SER A N 1
ATOM 1456 C CA . SER A 1 189 ? -5.207 -5.246 21.771 1.00 87.25 189 SER A CA 1
ATOM 1457 C C . SER A 1 189 ? -5.277 -3.919 22.533 1.00 87.25 189 SER A C 1
ATOM 1459 O O . SER A 1 189 ? -5.672 -3.919 23.688 1.00 87.25 189 SER A O 1
ATOM 1461 N N . HIS A 1 190 ? -4.913 -2.788 21.917 1.00 84.25 190 HIS A N 1
ATOM 1462 C CA . HIS A 1 190 ? -5.088 -1.458 22.516 1.00 84.25 190 HIS A CA 1
ATOM 1463 C C . HIS A 1 190 ? -6.461 -0.821 22.224 1.00 84.25 190 HIS A C 1
ATOM 1465 O O . HIS A 1 190 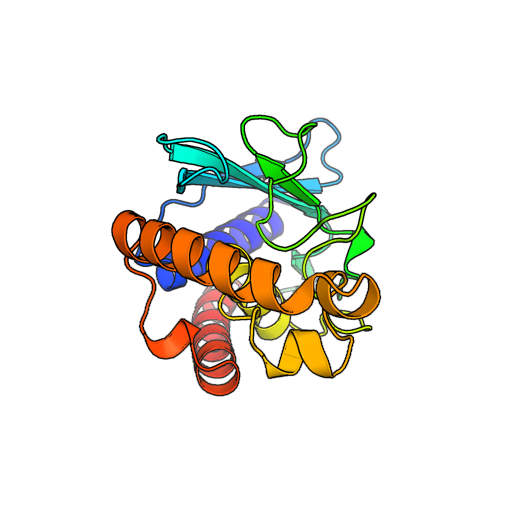? -6.739 0.278 22.703 1.00 84.25 190 HIS A O 1
ATOM 1471 N N . PHE A 1 191 ? -7.291 -1.453 21.388 1.00 79.12 191 PHE A N 1
ATOM 1472 C CA . PHE A 1 191 ? -8.636 -0.980 21.029 1.00 79.12 191 PHE A CA 1
ATOM 1473 C C . PHE A 1 191 ? -9.762 -1.806 21.663 1.00 79.12 191 PHE A C 1
ATOM 1475 O O . PHE A 1 191 ? -10.901 -1.320 21.681 1.00 79.12 191 PHE A O 1
ATOM 1482 N N . MET A 1 192 ? -9.436 -3.015 22.127 1.00 69.81 192 MET A N 1
ATOM 1483 C CA . MET A 1 192 ? -10.288 -3.898 22.930 1.00 69.81 192 MET A CA 1
ATOM 1484 C C . MET A 1 192 ? -10.218 -3.490 24.400 1.00 69.81 192 MET A C 1
ATOM 1486 O O . MET A 1 192 ? -11.295 -3.439 25.028 1.00 69.81 192 MET A O 1
#

Mean predicted aligned error: 5.52 Å

Secondary structure (DSSP, 8-state):
-HHHHHHHHHHHHHHHHHTTS--EEEEE-TTSSEEEEEEEEEEPTTSSSEEEEEEEEEGGGEEEETTEEEE--B-GGG-EEEESSTTSBPP-TT--STT--S---SS-B-SHHHHHHHHHHHHHTTT--HHHHHTT-SHHHHTT-HHHHHHHHHHHHHHHHHHH---GGGG-HHHHHHHHHHHHHHHHTTT-

Foldseek 3Di:
DVLQQVLVLLLQQLLCVQLQNFDWDWDADPVNQKIKTKTWQQCAQPDPGTWIKIKIAGSQQWDADPLDTDGDWDDPLRIFIATNDPPHGRDALQDDDDPFGFQDDPDTQPDSLSVSLVVSCRSLVLCLDPVCLCVVSGPNNVVVNNVSSSVSSVVSNVVSCVRRVGDPCSNPSVSSSVVSVVSSVVVSVVSD

Nearest PDB structures (foldseek):
  3fo5-assembly1_B  TM=2.720E-01  e=2.530E+00  Homo sapiens
  3evr-assembly1_A  TM=3.358E-01  e=6.656E+00  Aequorea victoria
  4ik1-assembly1_A  TM=3.099E-01  e=7.821E+00  Entacmaea quadricolor
  3sg3-assembly1_A  TM=2.874E-01  e=7.412E+00  Gallus gallus

pLDDT: mean 85.67, std 12.9, range [40.72, 98.06]